Protein AF-A0A3M0XW88-F1 (afdb_monomer)

Foldseek 3Di:
DDWDDDQQDIFAFDDDDDDDPCVVCPQAPDPDPWGQDPRPRDIDDNVNQLVCLLVVNDDDDDHWDWDDDDPDIDIGTDDPVNVVVQQPQAAPDFQPAFQDPFPQFEACVSRNQGGLRSQARSVLNNVLLVLLVVLVVQLVVQLVVQVVVVWDDPPDDCLNVDDTSRPVSLVSSLLSLQLSLQLLQQGTQQWAQDPVVRAIDGCPPDLHRHDDDDHDGDDLCRCGRSHSVVSSVVSVVVVVVDDDPDDDDDDDDQLLDDLPLAQHDDDDDDDDAANHQCQSSCLSSLQSCLSRNCVRCVPCNVDSGGDRPSDLYQGCVVQVHSVRSNCSNVVSVVSSVVSNQVRYNPVDDD

Radius of gyration: 24.31 Å; Cα contacts (8 Å, |Δi|>4): 500; chains: 1; bounding box: 65×38×71 Å

Sequence (350 aa):
VEPVIEGDSYRFEVRVGKPPAEVKNGTKLGRGANFRCLLSGSPIEPKYIKAEGKAGRMGVRLMAIVAEGNRGRVYLPPTEEHETIASQANPVWKPETPIAPDPRALWTPPYGLETYGDLFTPRQLVALTTFSDLVQETREKVIEDARKAGWDDNGQGLDAGGTGATAYGDAVAVYLAFATDKLSDYNSTLVVWSSTRDQLKTTFSRQALPMVWDFAETNPFAMAAGDLNVSISGITKSLLNTPSNLVGYAQQANAQDQDISFSKVISTDPPYYDNIGYADLSDFFYVWLRRSLKPIYPGLFATLAVPKAEELVATPYRHGSKEKAERFFLEGMKKALHNLAEQAHPAFPV

Mean predicted aligned error: 4.97 Å

Secondary structure (DSSP, 8-state):
-EEEEETTEEEEE---SPPPGGGGGTTB-SSSS-EE-TTT--EE-HHHHHHHHHTT--------EEEEETTEEEEE---HHHHHHHHT---S----PBPP--TTTB-SGGGT--BGGGGS-HHHHHHHHHHHHHHHHHHHHHHHHHHHTT----S--GGGT--SHHHHHHHHHHHHHHHHHHHHHHSSTT--EETTTTEE--TTSSSSB---SS--PPPTTSSSTT-HHHHHHHHHHHHHTS--SS--------TTT--TTTTB--------TTS--HHHHHHHHHHHHHHHHTTT-TTTTSSSS---SSS----HHHHSSHHHHHHHHHHHHHHHHHHHHHHB-TTS--

pLDDT: mean 93.26, std 4.31, range [73.19, 98.75]

Structure (mmCIF, N/CA/C/O backbone):
data_AF-A0A3M0XW88-F1
#
_entry.id   AF-A0A3M0XW88-F1
#
loop_
_atom_site.group_PDB
_atom_site.id
_atom_site.type_symbol
_atom_site.label_atom_id
_atom_site.label_alt_id
_atom_site.label_comp_id
_atom_site.label_asym_id
_atom_site.label_entity_id
_atom_site.label_seq_id
_atom_site.pdbx_PDB_ins_code
_atom_site.Cartn_x
_atom_site.Cartn_y
_atom_site.Cartn_z
_atom_site.occupancy
_atom_site.B_iso_or_equiv
_atom_site.auth_seq_id
_atom_site.auth_comp_id
_atom_site.auth_asym_id
_atom_site.auth_atom_id
_atom_site.pdbx_PDB_model_num
ATOM 1 N N . VAL A 1 1 ? -21.739 11.486 15.253 1.00 88.94 1 VAL A N 1
ATOM 2 C CA . VAL A 1 1 ? -22.019 10.077 15.592 1.00 88.94 1 VAL A CA 1
ATOM 3 C C . VAL A 1 1 ? -21.904 9.943 17.094 1.00 88.94 1 VAL A C 1
ATOM 5 O O . VAL A 1 1 ? -20.917 10.425 17.640 1.00 88.94 1 VAL A O 1
ATOM 8 N N . GLU A 1 2 ? -22.917 9.390 17.745 1.00 90.12 2 GLU A N 1
ATOM 9 C CA . GLU A 1 2 ? -23.002 9.241 19.201 1.00 90.12 2 GLU A CA 1
ATOM 10 C C . GLU A 1 2 ? -23.365 7.787 19.539 1.00 90.12 2 GLU A C 1
ATOM 12 O O . GLU A 1 2 ? -24.279 7.249 18.913 1.00 90.12 2 GLU A O 1
ATOM 17 N N . PRO A 1 3 ? -22.660 7.128 20.475 1.00 91.62 3 PRO A N 1
ATOM 18 C CA . PRO A 1 3 ? -23.078 5.829 20.983 1.00 91.62 3 PRO A CA 1
ATOM 19 C C . PRO A 1 3 ? -24.274 5.984 21.933 1.00 91.62 3 PRO A C 1
ATOM 21 O O . PRO A 1 3 ? -24.222 6.769 22.877 1.00 91.62 3 PRO A O 1
ATOM 24 N N . VAL A 1 4 ? -25.320 5.194 21.717 1.00 91.94 4 VAL A N 1
ATOM 25 C CA . VAL A 1 4 ? -26.477 5.050 22.606 1.00 91.94 4 VAL A CA 1
ATOM 26 C C . VAL A 1 4 ? -26.391 3.682 23.272 1.00 91.94 4 VAL A C 1
ATOM 28 O O . VAL A 1 4 ? -26.329 2.664 22.584 1.00 91.94 4 VAL A O 1
ATOM 31 N N . ILE A 1 5 ? -26.335 3.674 24.604 1.00 93.50 5 ILE A N 1
ATOM 32 C CA . ILE A 1 5 ? -26.199 2.463 25.422 1.00 93.50 5 ILE A CA 1
ATOM 33 C C . ILE A 1 5 ? -27.594 1.944 25.774 1.00 93.50 5 ILE A C 1
ATOM 35 O O . ILE A 1 5 ? -28.423 2.693 26.292 1.00 93.50 5 ILE A O 1
ATOM 39 N N . GLU A 1 6 ? -27.828 0.659 25.534 1.00 91.44 6 GLU A N 1
ATOM 40 C CA . GLU A 1 6 ? -29.079 -0.041 25.824 1.00 91.44 6 GLU A CA 1
ATOM 41 C C . GLU A 1 6 ? -28.750 -1.333 26.586 1.00 91.44 6 GLU A C 1
ATOM 43 O O . GLU A 1 6 ? -28.426 -2.364 25.996 1.00 91.44 6 GLU A O 1
ATOM 48 N N . GLY A 1 7 ? -28.786 -1.258 27.922 1.00 90.69 7 GLY A N 1
ATOM 49 C CA . GLY A 1 7 ? -28.432 -2.380 28.794 1.00 90.69 7 GLY A CA 1
ATOM 50 C C . GLY A 1 7 ? -26.953 -2.758 28.682 1.00 90.69 7 GLY A C 1
ATOM 51 O O . GLY A 1 7 ? -26.077 -1.964 29.020 1.00 90.69 7 GLY A O 1
ATOM 52 N N . ASP A 1 8 ? -26.687 -3.976 28.219 1.00 91.44 8 ASP A N 1
ATOM 53 C CA . ASP A 1 8 ? -25.354 -4.530 27.951 1.00 91.44 8 ASP A CA 1
ATOM 54 C C . ASP A 1 8 ? -24.925 -4.390 26.478 1.00 91.44 8 ASP A C 1
ATOM 56 O O . ASP A 1 8 ? -23.900 -4.932 26.065 1.00 91.44 8 ASP A O 1
ATOM 60 N N . SER A 1 9 ? -25.682 -3.627 25.687 1.00 91.38 9 SER A N 1
ATOM 61 C CA . SER A 1 9 ? -25.438 -3.391 24.266 1.00 91.38 9 SER A CA 1
ATOM 62 C C . SER A 1 9 ? -25.341 -1.897 23.941 1.00 91.38 9 SER A C 1
ATOM 64 O O . SER A 1 9 ? -25.633 -1.028 24.767 1.00 91.38 9 SER A O 1
ATOM 66 N N . TYR A 1 10 ? -24.889 -1.573 22.729 1.00 92.44 10 TYR A N 1
ATOM 67 C CA . TYR A 1 10 ? -24.875 -0.199 22.235 1.00 92.44 10 TYR A CA 1
ATOM 68 C C . TYR A 1 10 ? -25.094 -0.140 20.722 1.00 92.44 10 TYR A C 1
ATOM 70 O O . TYR A 1 10 ? -24.686 -1.034 19.969 1.00 92.44 10 TYR A O 1
ATOM 78 N N . ARG A 1 11 ? -25.687 0.961 20.261 1.00 92.06 11 ARG A N 1
ATOM 79 C CA . ARG A 1 11 ? -25.786 1.322 18.840 1.00 92.06 11 ARG A CA 1
ATOM 80 C C . ARG A 1 11 ? -25.231 2.716 18.601 1.00 92.06 11 ARG A C 1
ATOM 82 O O . ARG A 1 11 ? -25.067 3.487 19.541 1.00 92.06 11 ARG A O 1
ATOM 89 N N . PHE A 1 12 ? -24.953 3.052 17.349 1.00 93.19 12 PHE A N 1
ATOM 90 C CA . PHE A 1 12 ? -24.567 4.408 16.980 1.00 93.19 12 PHE A CA 1
ATOM 91 C C . PHE A 1 12 ? -25.736 5.148 16.340 1.00 93.19 12 PHE A C 1
ATOM 93 O O . PHE A 1 12 ? -26.417 4.619 15.467 1.00 93.19 12 PHE A O 1
ATOM 100 N N . GLU A 1 13 ? -25.940 6.394 16.751 1.00 93.06 13 GLU A N 1
ATOM 101 C CA . GLU A 1 13 ? -26.884 7.313 16.127 1.00 93.06 13 GLU A CA 1
ATOM 102 C C . GLU A 1 13 ? -26.143 8.479 15.464 1.00 93.06 13 GLU A C 1
ATOM 104 O O . GLU A 1 13 ? -25.064 8.919 15.889 1.00 93.06 13 GLU A O 1
ATOM 109 N N . VAL A 1 14 ? -26.743 9.016 14.404 1.00 93.06 14 VAL A N 1
ATOM 110 C CA . VAL A 1 14 ? -26.271 10.239 13.756 1.00 93.06 14 VAL A CA 1
ATOM 111 C C . VAL A 1 14 ? -27.176 11.389 14.164 1.00 93.06 14 VAL A C 1
ATOM 113 O O . VAL A 1 14 ? -28.370 11.386 13.887 1.00 93.06 14 VAL A O 1
ATOM 116 N N . ARG A 1 15 ? -26.582 12.400 14.801 1.00 90.25 15 ARG A N 1
ATOM 117 C CA . ARG A 1 15 ? -27.260 13.641 15.179 1.00 90.25 15 ARG A CA 1
ATOM 118 C C . ARG A 1 15 ? -26.734 14.803 14.353 1.00 90.25 15 ARG A C 1
ATOM 120 O O . ARG A 1 15 ? -25.523 14.930 14.164 1.00 90.25 15 ARG A O 1
ATOM 127 N N . VAL A 1 16 ? -27.649 15.646 13.882 1.00 86.69 16 VAL A N 1
ATOM 128 C CA . VAL A 1 16 ? -27.346 16.853 13.104 1.00 86.69 16 VAL A CA 1
ATOM 129 C C . VAL A 1 16 ? -27.348 18.063 14.033 1.00 86.69 16 VAL A C 1
ATOM 131 O O . VAL A 1 16 ? -28.275 18.246 14.817 1.00 86.69 16 VAL A O 1
ATOM 134 N N . GLY A 1 17 ? -26.316 18.900 13.936 1.00 86.25 17 GLY A N 1
ATOM 135 C CA . GLY A 1 17 ? -26.186 20.126 14.722 1.00 86.25 17 GLY A CA 1
ATOM 136 C C . GLY A 1 17 ? -24.824 20.261 15.394 1.00 86.25 17 GLY A C 1
ATOM 137 O O . GLY A 1 17 ? -23.878 19.533 15.090 1.00 86.25 17 GLY A O 1
ATOM 138 N N . LYS A 1 18 ? -24.712 21.230 16.307 1.00 86.62 18 LYS A N 1
ATOM 139 C CA . LYS A 1 18 ? -23.483 21.465 17.069 1.00 86.62 18 LYS A CA 1
ATOM 140 C C . LYS A 1 18 ? -23.309 20.344 18.106 1.00 86.62 18 LYS A C 1
ATOM 142 O O . LYS A 1 18 ? -24.159 20.235 18.989 1.00 86.62 18 LYS A O 1
ATOM 147 N N . PRO A 1 19 ? -22.233 19.538 18.043 1.00 85.94 19 PRO A N 1
ATOM 148 C CA . PRO A 1 19 ? -22.025 18.481 19.021 1.00 85.94 19 PRO A CA 1
ATOM 149 C C . PRO A 1 19 ? -21.701 19.077 20.402 1.00 85.94 19 PRO A C 1
ATOM 151 O O . PRO A 1 19 ? -21.024 20.114 20.475 1.00 85.94 19 PRO A O 1
ATOM 154 N N . PRO A 1 20 ? -22.129 18.423 21.497 1.00 85.06 20 PRO A N 1
ATOM 155 C CA . PRO A 1 20 ? -21.653 18.728 22.841 1.00 85.06 20 PRO A CA 1
ATOM 156 C C . PRO A 1 20 ? -20.120 18.708 22.915 1.00 85.06 20 PRO A C 1
ATOM 158 O O . PRO A 1 20 ? -19.456 17.958 22.194 1.00 85.06 20 PRO A O 1
ATOM 161 N N . ALA A 1 21 ? -19.537 19.530 23.791 1.00 85.38 21 ALA A N 1
ATOM 162 C CA . ALA A 1 21 ? -18.081 19.678 23.880 1.00 85.38 21 ALA A CA 1
ATOM 163 C C . ALA A 1 21 ? -17.363 18.353 24.206 1.00 85.38 21 ALA A C 1
ATOM 165 O O . ALA A 1 21 ? -16.270 18.103 23.701 1.00 85.38 21 ALA A O 1
ATOM 166 N N . GLU A 1 22 ? -18.004 17.492 24.994 1.00 81.25 22 GLU A N 1
ATOM 167 C CA . GLU A 1 22 ? -17.513 16.175 25.416 1.00 81.25 22 GLU A CA 1
ATOM 168 C C . GLU A 1 22 ? -17.326 15.170 24.270 1.00 81.25 22 GLU A C 1
ATOM 170 O O . GLU A 1 22 ? -16.444 14.314 24.358 1.00 81.25 22 GLU A O 1
ATOM 175 N N . VAL A 1 23 ? -18.057 15.319 23.157 1.00 81.88 23 VAL A N 1
ATOM 176 C CA . VAL A 1 23 ? -17.921 14.450 21.972 1.00 81.88 23 VAL A CA 1
ATOM 177 C C . VAL A 1 23 ? -16.507 14.523 21.391 1.00 81.88 23 VAL A C 1
ATOM 179 O O . VAL A 1 23 ? -16.009 13.534 20.856 1.00 81.88 23 VAL A O 1
ATOM 182 N N . LYS A 1 24 ? -15.811 15.660 21.548 1.00 80.06 24 LYS A N 1
ATOM 183 C CA . LYS A 1 24 ? -14.427 15.825 21.070 1.00 80.06 24 LYS A CA 1
ATOM 184 C C . LYS A 1 24 ? -13.433 14.869 21.731 1.00 80.06 24 LYS A C 1
ATOM 186 O O . LYS A 1 24 ? -12.397 14.593 21.135 1.00 80.06 24 LYS A O 1
ATOM 191 N N . ASN A 1 25 ? -13.730 14.383 22.935 1.00 81.50 25 ASN A N 1
ATOM 192 C CA . ASN A 1 25 ? -12.836 13.485 23.663 1.00 81.50 25 ASN A CA 1
ATOM 193 C C . ASN A 1 25 ? -12.945 12.034 23.163 1.00 81.50 25 ASN A C 1
ATOM 195 O O . ASN A 1 25 ? -12.001 11.258 23.308 1.00 81.50 25 ASN A O 1
ATOM 199 N N . GLY A 1 26 ? -14.082 11.665 22.558 1.00 88.88 26 GLY A N 1
ATOM 200 C CA . GLY A 1 26 ? -14.362 10.293 22.141 1.00 88.88 26 GLY A CA 1
ATOM 201 C C . GLY A 1 26 ? -14.215 9.291 23.293 1.00 88.88 26 GLY A C 1
ATOM 202 O O . GLY A 1 26 ? -14.539 9.578 24.449 1.00 88.88 26 GLY A O 1
ATOM 203 N N . THR A 1 27 ? -13.707 8.099 22.978 1.00 92.25 27 THR A N 1
ATOM 204 C CA . THR A 1 27 ? -13.391 7.047 23.961 1.00 92.25 27 THR A CA 1
ATOM 205 C C . THR A 1 27 ? -11.929 7.050 24.393 1.00 92.25 27 THR A C 1
ATOM 207 O O . THR A 1 27 ? -11.550 6.268 25.260 1.00 92.25 27 THR A O 1
ATOM 210 N N . LYS A 1 28 ? -11.081 7.899 23.806 1.00 92.81 28 LYS A N 1
ATOM 211 C CA . LYS A 1 28 ? -9.634 7.858 24.014 1.00 92.81 28 LYS A CA 1
ATOM 212 C C . LYS A 1 28 ? -9.240 8.602 25.288 1.00 92.81 28 LYS A C 1
ATOM 214 O O . LYS A 1 28 ? -9.533 9.782 25.439 1.00 92.81 28 LYS A O 1
ATOM 219 N N . LEU A 1 29 ? -8.533 7.918 26.184 1.00 92.50 29 LEU A N 1
ATOM 220 C CA . LEU A 1 29 ? -8.113 8.466 27.480 1.00 92.50 29 LEU A CA 1
ATOM 221 C C . LEU A 1 29 ? -6.707 9.083 27.457 1.00 92.50 29 LEU A C 1
ATOM 223 O O . LEU A 1 29 ? -6.359 9.858 28.341 1.00 92.50 29 LEU A O 1
ATOM 227 N N . GLY A 1 30 ? -5.883 8.758 26.458 1.00 91.00 30 GLY A N 1
ATOM 228 C CA . GLY A 1 30 ? -4.516 9.269 26.369 1.00 91.00 30 GLY A CA 1
ATOM 229 C C . GLY A 1 30 ? -3.759 8.801 25.128 1.00 91.00 30 GLY A C 1
ATOM 230 O O . GLY A 1 30 ? -4.340 8.308 24.158 1.00 91.00 30 GLY A O 1
ATOM 231 N N . ARG A 1 31 ? -2.428 8.959 25.141 1.00 87.88 31 ARG A N 1
ATOM 232 C CA . ARG A 1 31 ? -1.552 8.502 24.047 1.00 87.88 31 ARG A CA 1
ATOM 233 C C . ARG A 1 31 ? -1.590 6.973 23.930 1.00 87.88 31 ARG A C 1
ATOM 235 O O . ARG A 1 31 ? -1.629 6.272 24.931 1.00 87.88 31 ARG A O 1
ATOM 242 N N . GLY A 1 32 ? -1.508 6.453 22.705 1.00 88.19 32 GLY A N 1
ATOM 243 C CA . GLY A 1 32 ? -1.506 5.008 22.450 1.00 88.19 32 GLY A CA 1
ATOM 244 C C . GLY A 1 32 ? -2.900 4.378 22.533 1.00 88.19 32 GLY A C 1
ATOM 245 O O . GLY A 1 32 ? -3.895 5.051 22.264 1.00 88.19 32 GLY A O 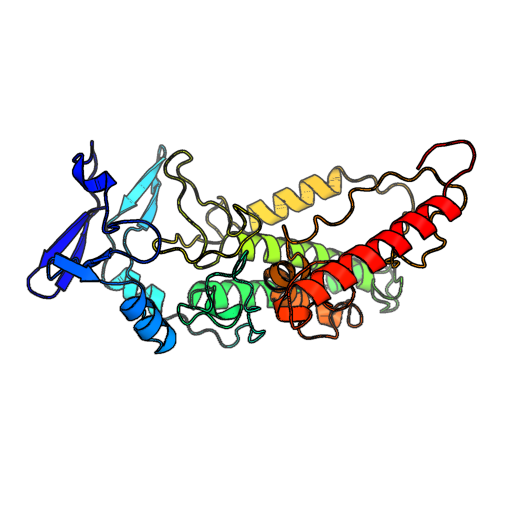1
ATOM 246 N N . ALA A 1 33 ? -2.944 3.086 22.861 1.00 91.38 33 ALA A N 1
ATOM 247 C CA . ALA A 1 33 ? -4.164 2.288 22.967 1.00 91.38 33 ALA A CA 1
ATOM 248 C C . ALA A 1 33 ? -4.754 2.366 24.387 1.00 91.38 33 ALA A C 1
ATOM 250 O O . ALA A 1 33 ? -4.733 1.391 25.125 1.00 91.38 33 ALA A O 1
ATOM 251 N N . ASN A 1 34 ? -5.192 3.556 24.798 1.00 95.12 34 ASN A N 1
ATOM 252 C CA . ASN A 1 34 ? -5.810 3.797 26.103 1.00 95.12 34 ASN A CA 1
ATOM 253 C C . ASN A 1 34 ? -7.239 4.287 25.883 1.00 95.12 34 ASN A C 1
ATOM 255 O O . ASN A 1 34 ? -7.422 5.397 25.370 1.00 95.12 34 ASN A O 1
ATOM 259 N N . PHE A 1 35 ? -8.233 3.488 26.269 1.00 96.00 35 PHE A N 1
ATOM 260 C CA . PHE A 1 35 ? -9.639 3.790 25.993 1.00 96.00 35 PHE A CA 1
ATOM 261 C C . PHE A 1 35 ? -10.530 3.596 27.208 1.00 96.00 35 PHE A C 1
ATOM 263 O O . PHE A 1 35 ? -10.191 2.877 28.137 1.00 96.00 35 PHE A O 1
ATOM 270 N N . ARG A 1 36 ? -11.691 4.237 27.187 1.00 95.31 36 ARG A N 1
ATOM 271 C CA . ARG A 1 36 ? -12.792 3.996 28.111 1.00 95.31 36 ARG A CA 1
ATOM 272 C C . ARG A 1 36 ? -13.784 3.047 27.451 1.00 95.31 36 ARG A C 1
ATOM 274 O O . ARG A 1 36 ? -14.234 3.324 26.339 1.00 95.31 36 ARG A O 1
ATOM 281 N N . CYS A 1 37 ? -14.142 1.966 28.138 1.00 94.25 37 CYS A N 1
ATOM 282 C CA . CYS A 1 37 ? -15.211 1.071 27.710 1.00 94.25 37 CYS A CA 1
ATOM 283 C C . CYS A 1 37 ? -16.532 1.843 27.611 1.00 94.25 37 CYS A C 1
ATOM 285 O O . CYS A 1 37 ? -16.906 2.536 28.557 1.00 94.25 37 CYS A O 1
ATOM 287 N N . LEU A 1 38 ? -17.237 1.715 26.483 1.00 92.12 38 LEU A N 1
ATOM 288 C CA . LEU A 1 38 ? -18.531 2.375 26.283 1.00 92.12 38 LEU A CA 1
ATOM 289 C C . LEU A 1 38 ? -19.600 1.864 27.255 1.00 92.12 38 LEU A C 1
ATOM 291 O O . LEU A 1 38 ? -20.398 2.661 27.722 1.00 92.12 38 LEU A O 1
ATOM 295 N N . LEU A 1 39 ? -19.588 0.569 27.584 1.00 93.38 39 LEU A N 1
ATOM 296 C CA . LEU A 1 39 ? -20.619 -0.061 28.413 1.00 93.38 39 LEU A CA 1
ATOM 297 C C . LEU A 1 39 ? -20.357 0.112 29.912 1.00 93.38 39 LEU A C 1
ATOM 299 O O . LEU A 1 39 ? -21.219 0.572 30.650 1.00 93.38 39 LEU A O 1
ATOM 303 N N . SER A 1 40 ? -19.154 -0.243 30.374 1.00 93.31 40 SER A N 1
ATOM 304 C CA . SER A 1 40 ? -18.838 -0.254 31.810 1.00 93.31 40 SER A CA 1
ATOM 305 C C . SER A 1 40 ? -18.215 1.046 32.321 1.00 93.31 40 SER A C 1
ATOM 307 O O . SER A 1 40 ? -18.043 1.213 33.526 1.00 93.31 40 SER A O 1
ATOM 309 N N . GLY A 1 41 ? -17.773 1.935 31.425 1.00 92.50 41 GLY A N 1
ATOM 310 C CA . GLY A 1 41 ? -16.977 3.112 31.782 1.00 92.50 41 GLY A CA 1
ATOM 311 C C . GLY A 1 41 ? -15.563 2.795 32.289 1.00 92.50 41 GLY A C 1
ATOM 312 O O . GLY A 1 41 ? -14.796 3.717 32.567 1.00 92.50 41 GLY A O 1
ATOM 313 N N . SER A 1 42 ? -15.187 1.517 32.396 1.00 95.75 42 SER A N 1
ATOM 314 C CA . SER A 1 42 ? -13.875 1.099 32.894 1.00 95.75 42 SER A CA 1
ATOM 315 C C . SER A 1 42 ? -12.760 1.456 31.902 1.00 95.75 42 SER A C 1
ATOM 317 O O . SER A 1 42 ? -12.979 1.401 30.686 1.00 95.75 42 SER A O 1
ATOM 319 N N . PRO A 1 43 ? -11.553 1.795 32.384 1.00 96.56 43 PRO A N 1
ATOM 320 C CA . PRO A 1 43 ? -10.398 1.955 31.513 1.00 96.56 43 PRO A CA 1
ATOM 321 C C . PRO A 1 43 ? -9.998 0.606 30.898 1.00 96.56 43 PRO A C 1
ATOM 323 O O . PRO A 1 43 ? -9.955 -0.418 31.575 1.00 96.56 43 PRO A O 1
ATOM 326 N N . ILE A 1 44 ? -9.688 0.624 29.606 1.00 96.69 44 ILE A N 1
ATOM 327 C CA . ILE A 1 44 ? -9.148 -0.489 28.834 1.00 96.69 44 ILE A CA 1
ATOM 328 C C . ILE A 1 44 ? -7.692 -0.154 28.509 1.00 96.69 44 ILE A C 1
ATOM 330 O O . ILE A 1 44 ? -7.398 0.786 27.761 1.00 96.69 44 ILE A O 1
ATOM 334 N N . GLU A 1 45 ? -6.781 -0.916 29.107 1.00 96.25 45 GLU A N 1
ATOM 335 C CA . GLU A 1 45 ? -5.346 -0.657 29.037 1.00 96.25 45 GLU A CA 1
ATOM 336 C C . GLU A 1 45 ? -4.693 -1.207 27.753 1.00 96.25 45 GLU A C 1
ATOM 338 O O . GLU A 1 45 ? -5.125 -2.236 27.220 1.00 96.25 45 GLU A O 1
ATOM 343 N N . PRO A 1 46 ? -3.561 -0.627 27.300 1.00 96.38 46 PRO A N 1
ATOM 344 C CA . PRO A 1 46 ? -2.879 -1.048 26.079 1.00 96.38 46 PRO A CA 1
ATOM 345 C C . PRO A 1 46 ? -2.457 -2.516 26.089 1.00 96.38 46 PRO A C 1
ATOM 347 O O . PRO A 1 46 ? -2.433 -3.156 25.040 1.00 96.38 46 PRO A O 1
ATOM 350 N N . LYS A 1 47 ? -2.092 -3.051 27.262 1.00 96.94 47 LYS A N 1
ATOM 351 C CA . LYS A 1 47 ? -1.679 -4.451 27.412 1.00 96.94 47 LYS A CA 1
ATOM 352 C C . LYS A 1 47 ? -2.838 -5.400 27.115 1.00 96.94 47 LYS A C 1
ATOM 354 O O . LYS A 1 47 ? -2.633 -6.375 26.400 1.00 96.94 47 LYS A O 1
ATOM 359 N N . TYR A 1 48 ? -4.028 -5.089 27.626 1.00 96.75 48 TYR A N 1
ATOM 360 C CA . TYR A 1 48 ? -5.232 -5.868 27.360 1.00 96.75 48 TYR A CA 1
ATOM 361 C C . TYR A 1 48 ? -5.586 -5.816 25.872 1.00 96.75 48 TYR A C 1
ATOM 363 O O . TYR A 1 48 ? -5.688 -6.857 25.242 1.00 96.75 48 TYR A O 1
ATOM 371 N N . ILE A 1 49 ? -5.632 -4.624 25.270 1.00 96.44 49 ILE A N 1
ATOM 372 C CA . ILE A 1 49 ? -5.988 -4.463 23.847 1.00 96.44 49 ILE A CA 1
ATOM 373 C C . ILE A 1 49 ? -5.037 -5.231 22.930 1.00 96.44 49 ILE A C 1
ATOM 375 O O . ILE A 1 49 ? -5.479 -5.910 22.009 1.00 96.44 49 ILE A O 1
ATOM 379 N N . LYS A 1 50 ? -3.727 -5.161 23.188 1.00 96.50 50 LYS A N 1
ATOM 380 C CA . LYS A 1 50 ? -2.741 -5.934 22.422 1.00 96.50 50 LYS A CA 1
ATOM 381 C C . LYS A 1 50 ? -2.921 -7.440 22.613 1.00 96.50 50 LYS A C 1
ATOM 383 O O . LYS A 1 50 ? -2.781 -8.179 21.647 1.00 96.50 50 LYS A O 1
ATOM 388 N N . ALA A 1 51 ? -3.237 -7.898 23.827 1.00 97.88 51 ALA A N 1
ATOM 389 C CA . ALA A 1 51 ? -3.497 -9.311 24.096 1.00 97.88 51 ALA A CA 1
ATOM 390 C C . ALA A 1 51 ? -4.760 -9.812 23.374 1.00 97.88 51 ALA A C 1
ATOM 392 O O . ALA A 1 51 ? -4.715 -10.868 22.749 1.00 97.88 51 ALA A O 1
ATOM 393 N N . GLU A 1 52 ? -5.850 -9.042 23.399 1.00 97.69 52 GLU A N 1
ATOM 394 C CA . GLU A 1 52 ? -7.086 -9.356 22.670 1.00 97.69 52 GLU A CA 1
ATOM 395 C C . GLU A 1 52 ? -6.869 -9.352 21.152 1.00 97.69 52 GLU A C 1
ATOM 397 O O . GLU A 1 52 ? -7.308 -10.274 20.466 1.00 97.69 52 GLU A O 1
ATOM 402 N N . GLY A 1 53 ? -6.137 -8.359 20.633 1.00 96.12 53 GLY A N 1
ATOM 403 C CA . GLY A 1 53 ? -5.768 -8.279 19.220 1.00 96.12 53 GLY A CA 1
ATOM 404 C C . GLY A 1 53 ? -4.924 -9.471 18.776 1.00 96.12 53 GLY A C 1
ATOM 405 O O . GLY A 1 53 ? -5.284 -10.163 17.830 1.00 96.12 53 GLY A O 1
ATOM 406 N N . LYS A 1 54 ? -3.856 -9.798 19.517 1.00 97.00 54 LYS A N 1
ATOM 407 C CA . LYS A 1 54 ? -3.030 -10.995 19.268 1.00 97.00 54 LYS A CA 1
ATOM 408 C C . LYS A 1 54 ? -3.806 -12.306 19.365 1.00 97.00 54 LYS A C 1
ATOM 410 O O . LYS A 1 54 ? -3.418 -13.280 18.733 1.00 97.00 54 LYS A O 1
ATOM 415 N N . ALA A 1 55 ? -4.885 -12.336 20.138 1.00 97.62 55 ALA A N 1
ATOM 416 C CA . ALA A 1 55 ? -5.764 -13.491 20.230 1.00 97.62 55 ALA A CA 1
ATOM 417 C C . ALA A 1 55 ? -6.896 -13.498 19.183 1.00 97.62 55 ALA A C 1
ATOM 419 O O . ALA A 1 55 ? -7.771 -14.357 19.259 1.00 97.62 55 ALA A O 1
ATOM 420 N N . GLY A 1 56 ? -6.911 -12.547 18.240 1.00 95.69 56 GLY A N 1
ATOM 421 C CA . GLY A 1 56 ? 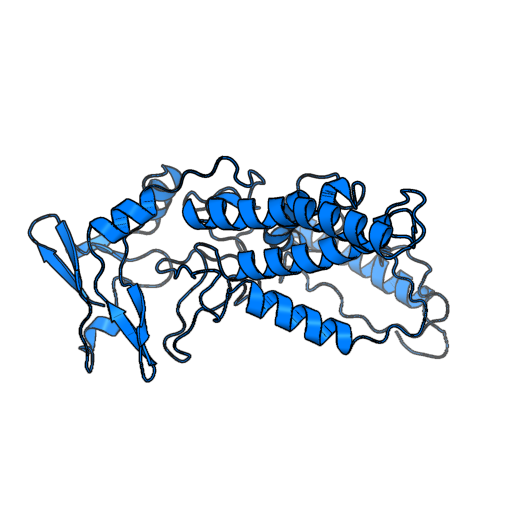-7.908 -12.467 17.168 1.00 95.69 56 GLY A CA 1
ATOM 422 C C . GLY A 1 56 ? -9.311 -12.067 17.632 1.00 95.69 56 GLY A C 1
ATOM 423 O O . GLY A 1 56 ? -10.280 -12.335 16.932 1.00 95.69 56 GLY A O 1
ATOM 424 N N . ARG A 1 57 ? -9.447 -11.451 18.816 1.00 96.25 57 ARG A N 1
ATOM 425 C CA . ARG A 1 57 ? -10.749 -11.094 19.416 1.00 96.25 57 ARG A CA 1
ATOM 426 C C . ARG A 1 57 ? -11.181 -9.648 19.169 1.00 96.25 57 ARG A C 1
ATOM 428 O O . ARG A 1 57 ? -12.215 -9.216 19.670 1.00 96.25 57 ARG A O 1
ATOM 435 N N . MET A 1 58 ? -10.405 -8.888 18.400 1.00 93.62 58 MET A N 1
ATOM 436 C CA . MET A 1 58 ? -10.816 -7.560 17.952 1.00 93.62 58 MET A CA 1
ATOM 437 C C . MET A 1 58 ? -11.839 -7.665 16.816 1.00 93.62 58 MET A C 1
ATOM 439 O O . MET A 1 58 ? -11.599 -8.345 15.823 1.00 93.62 58 MET A O 1
ATOM 443 N N . GLY A 1 59 ? -12.957 -6.955 16.962 1.00 92.19 59 GLY A N 1
ATOM 444 C CA . GLY A 1 59 ? -13.994 -6.828 15.939 1.00 92.19 59 GLY A CA 1
ATOM 445 C C . GLY A 1 59 ? -14.120 -5.404 15.400 1.00 92.19 59 GLY A C 1
ATOM 446 O O . GLY A 1 59 ? -13.474 -4.474 15.886 1.00 92.19 59 GLY A O 1
ATOM 447 N N . VAL A 1 60 ? -14.994 -5.239 14.410 1.00 92.50 60 VAL A N 1
ATOM 448 C CA . VAL A 1 60 ? -15.371 -3.945 13.826 1.00 92.50 60 VAL A CA 1
ATOM 449 C C . VAL A 1 60 ? -16.852 -3.673 14.089 1.00 92.50 60 VAL A C 1
ATOM 451 O O . VAL A 1 60 ? -17.653 -4.603 14.136 1.00 92.50 60 VAL A O 1
ATOM 454 N N . ARG A 1 61 ? -17.224 -2.402 14.262 1.00 92.56 61 ARG A N 1
ATOM 455 C CA . ARG A 1 61 ? -18.615 -1.966 14.457 1.00 92.56 61 ARG A CA 1
ATOM 456 C C . ARG A 1 61 ? -18.909 -0.816 13.503 1.00 92.56 61 ARG A C 1
ATOM 458 O O . ARG A 1 61 ? -18.130 0.137 13.453 1.00 92.56 61 ARG A O 1
ATOM 465 N N . LEU A 1 62 ? -20.005 -0.891 12.747 1.00 94.88 62 LEU A N 1
ATOM 466 C CA . LEU A 1 62 ? -20.357 0.174 11.812 1.00 94.88 62 LEU A CA 1
ATOM 467 C C . LEU A 1 62 ? -20.869 1.378 12.605 1.00 94.88 62 LEU A C 1
ATOM 469 O O . LEU A 1 62 ? -21.764 1.260 13.434 1.00 94.88 62 LEU A O 1
ATOM 473 N N . MET A 1 63 ? -20.275 2.547 12.373 1.00 94.12 63 MET A N 1
ATOM 474 C CA . MET A 1 63 ? -20.582 3.754 13.149 1.00 94.12 63 MET A CA 1
ATOM 475 C C . MET A 1 63 ? -21.569 4.683 12.446 1.00 94.12 63 MET A C 1
ATOM 477 O O . MET A 1 63 ? -22.421 5.296 13.084 1.00 94.12 63 MET A O 1
ATOM 481 N N . ALA A 1 64 ? -21.420 4.831 11.135 1.00 95.00 64 ALA A N 1
ATOM 482 C CA . ALA A 1 64 ? -22.258 5.675 10.300 1.00 95.00 64 ALA A CA 1
ATOM 483 C C . ALA A 1 64 ? -22.079 5.283 8.837 1.00 95.00 64 ALA A C 1
ATOM 485 O O . ALA A 1 64 ? -21.051 4.723 8.454 1.00 95.00 64 ALA A O 1
ATOM 486 N N . ILE A 1 65 ? -23.062 5.646 8.024 1.00 94.31 65 ILE A N 1
ATOM 487 C CA . ILE A 1 65 ? -22.992 5.568 6.568 1.00 94.31 65 ILE A CA 1
ATOM 488 C C . ILE A 1 65 ? -22.976 6.986 6.028 1.00 94.31 65 ILE A C 1
ATOM 490 O O . ILE A 1 65 ? -23.750 7.837 6.465 1.00 94.31 65 ILE A O 1
ATOM 494 N N . VAL A 1 66 ? -22.083 7.234 5.079 1.00 92.38 66 VAL A N 1
ATOM 495 C CA . VAL A 1 66 ? -22.005 8.506 4.371 1.00 92.38 66 VAL A CA 1
ATOM 496 C C . VAL A 1 66 ? -22.556 8.288 2.971 1.00 92.38 66 VAL A C 1
ATOM 498 O O . VAL A 1 66 ? -22.048 7.443 2.239 1.00 92.38 66 VAL A O 1
ATOM 501 N N . ALA A 1 67 ? -23.593 9.034 2.609 1.00 91.50 67 ALA A N 1
ATOM 502 C CA . ALA A 1 67 ? -24.231 8.962 1.300 1.00 91.50 67 ALA A CA 1
ATOM 503 C C . ALA A 1 67 ? -24.187 10.320 0.591 1.00 91.50 67 ALA A C 1
ATOM 505 O O . ALA A 1 67 ? -24.062 11.376 1.219 1.00 91.50 67 ALA A O 1
ATOM 506 N N . GLU A 1 68 ? -24.284 10.289 -0.734 1.00 89.69 68 GLU A N 1
ATOM 507 C CA . GLU A 1 68 ? -24.450 11.492 -1.542 1.00 89.69 68 GLU A CA 1
ATOM 508 C C . GLU A 1 68 ? -25.829 12.121 -1.289 1.00 89.69 68 GLU A C 1
ATOM 510 O O . GLU A 1 68 ? -26.838 11.429 -1.154 1.00 89.69 68 GLU A O 1
ATOM 515 N N . GLY A 1 69 ? -25.871 13.449 -1.214 1.00 89.81 69 GLY A N 1
ATOM 516 C CA . GLY A 1 69 ? -27.098 14.229 -1.102 1.00 89.81 69 GLY A CA 1
ATOM 517 C C . GLY A 1 69 ? -27.067 15.448 -2.025 1.00 89.81 69 GLY A C 1
ATOM 518 O O . GLY A 1 69 ? -26.027 15.830 -2.552 1.00 89.81 69 GLY A O 1
ATOM 519 N N . ASN A 1 70 ? -28.216 16.109 -2.184 1.00 87.19 70 ASN A N 1
ATOM 520 C CA . ASN A 1 70 ? -28.440 17.160 -3.192 1.00 87.19 70 ASN A CA 1
ATOM 521 C C . ASN A 1 70 ? -27.462 18.361 -3.129 1.00 87.19 70 ASN A C 1
ATOM 523 O O . ASN A 1 70 ? -27.269 19.063 -4.116 1.00 87.19 70 ASN A O 1
ATOM 527 N N . ARG A 1 71 ? -26.875 18.659 -1.960 1.00 85.44 71 ARG A N 1
ATOM 528 C CA . ARG A 1 71 ? -25.956 19.805 -1.758 1.00 85.44 71 ARG A CA 1
ATOM 529 C C . ARG A 1 71 ? -24.739 19.467 -0.894 1.00 85.44 71 ARG A C 1
ATOM 531 O O . ARG A 1 71 ? -24.110 20.361 -0.334 1.00 85.44 71 ARG A O 1
ATOM 538 N N . GLY A 1 72 ? -24.446 18.184 -0.736 1.00 86.12 72 GLY A N 1
ATOM 539 C CA . GLY A 1 72 ? -23.412 17.698 0.168 1.00 86.12 72 GLY A CA 1
ATOM 540 C C . GLY A 1 72 ? -23.733 16.306 0.680 1.00 86.12 72 GLY A C 1
ATOM 541 O O . GLY A 1 72 ? -24.774 15.734 0.358 1.00 86.12 72 GLY A O 1
ATOM 542 N N . ARG A 1 73 ? -22.829 15.763 1.487 1.00 89.94 73 ARG A N 1
ATOM 543 C CA . ARG A 1 73 ? -22.979 14.420 2.040 1.00 89.94 73 ARG A CA 1
ATOM 544 C C . ARG A 1 73 ? -24.027 14.398 3.146 1.00 89.94 73 ARG A C 1
ATOM 546 O O . ARG A 1 73 ? -24.122 15.330 3.947 1.00 89.94 73 ARG A O 1
ATOM 553 N N . VAL A 1 74 ? -24.789 13.314 3.204 1.00 92.69 74 VAL A N 1
ATOM 554 C CA . VAL A 1 74 ? -25.684 13.004 4.321 1.00 92.69 74 VAL A CA 1
ATOM 555 C C . VAL A 1 74 ? -25.098 11.857 5.128 1.00 92.69 74 VAL A C 1
ATOM 557 O O . VAL A 1 74 ? -24.481 10.942 4.587 1.00 92.69 74 VAL A O 1
ATOM 560 N N . TYR A 1 75 ? -25.279 11.927 6.441 1.00 93.31 75 TYR A N 1
ATOM 561 C CA . TYR A 1 75 ? -24.787 10.931 7.379 1.00 93.31 75 TYR A CA 1
ATOM 562 C C . TYR A 1 75 ? -25.989 10.191 7.955 1.00 93.31 75 TYR A C 1
ATOM 564 O O . TYR A 1 75 ? -26.917 10.822 8.464 1.00 93.31 75 TYR A O 1
ATOM 572 N N . LEU A 1 76 ? -25.974 8.868 7.864 1.00 94.50 76 LEU A N 1
ATOM 573 C CA . LEU A 1 76 ? -27.079 8.000 8.248 1.00 94.50 76 LEU A CA 1
ATOM 574 C C . LEU A 1 76 ? -26.635 7.049 9.367 1.00 94.50 76 LEU A C 1
ATOM 576 O O . LEU A 1 76 ? -25.482 6.596 9.357 1.00 94.50 76 LEU A O 1
ATOM 580 N N . PRO A 1 77 ? -27.511 6.753 10.343 1.00 94.44 77 PRO A N 1
ATOM 581 C CA . PRO A 1 77 ? -27.223 5.731 11.338 1.00 94.44 77 PRO A CA 1
ATOM 582 C C . PRO A 1 77 ? -27.106 4.350 10.669 1.00 94.44 77 PRO A C 1
ATOM 584 O O . PRO A 1 77 ? -27.808 4.079 9.689 1.00 94.44 77 PRO A O 1
ATOM 587 N N . PRO A 1 78 ? -26.226 3.471 11.175 1.00 94.19 78 PRO A N 1
ATOM 588 C CA . PRO A 1 78 ? -26.164 2.087 10.730 1.00 94.19 78 PRO A CA 1
ATOM 589 C C . PRO A 1 78 ? -27.462 1.348 11.079 1.00 94.19 78 PRO A C 1
ATOM 591 O O . PRO A 1 78 ? -28.136 1.667 12.058 1.00 94.19 78 PRO A O 1
ATOM 594 N N . THR A 1 79 ? -27.782 0.325 10.292 1.00 92.69 79 THR A N 1
ATOM 595 C CA . THR A 1 79 ? -28.843 -0.642 10.602 1.00 92.69 79 THR A CA 1
ATOM 596 C C . THR A 1 79 ? -28.210 -2.026 10.695 1.00 92.69 79 THR A C 1
ATOM 598 O O . THR A 1 79 ? -27.107 -2.242 10.187 1.00 92.69 79 THR A O 1
ATOM 601 N N . GLU A 1 80 ? -28.903 -2.972 11.325 1.00 91.88 80 GLU A N 1
ATOM 602 C CA . GLU A 1 80 ? -28.448 -4.365 11.399 1.00 91.88 80 GLU A CA 1
ATOM 603 C C . GLU A 1 80 ? -28.285 -4.994 10.006 1.00 91.88 80 GLU A C 1
ATOM 605 O O . GLU A 1 80 ? -27.336 -5.737 9.761 1.00 91.88 80 GLU A O 1
ATOM 610 N N . GLU A 1 81 ? -29.154 -4.627 9.061 1.00 94.62 81 GLU A N 1
ATOM 611 C CA . GLU A 1 81 ? -29.056 -5.042 7.661 1.00 94.62 81 GLU A CA 1
ATOM 612 C C . GLU A 1 81 ? -27.734 -4.583 7.025 1.00 94.62 81 GLU A C 1
ATOM 614 O O . GLU A 1 81 ? -27.046 -5.383 6.392 1.00 94.62 81 GLU A O 1
ATOM 619 N N . HIS A 1 82 ? -27.325 -3.328 7.247 1.00 93.44 82 HIS A N 1
ATOM 620 C CA . HIS A 1 82 ? -26.062 -2.808 6.720 1.00 93.44 82 HIS A CA 1
ATOM 621 C C . HIS A 1 82 ? -24.841 -3.567 7.261 1.00 93.44 82 HIS A C 1
ATOM 623 O O . HIS A 1 82 ? -23.914 -3.857 6.503 1.00 93.44 82 HIS A O 1
ATOM 629 N N . GLU A 1 83 ? -24.829 -3.896 8.556 1.00 91.88 83 GLU A N 1
ATOM 630 C CA . GLU A 1 83 ? -23.750 -4.688 9.164 1.00 91.88 83 GLU A CA 1
ATOM 631 C C . GLU A 1 83 ? -23.751 -6.136 8.663 1.00 91.88 83 GLU A C 1
ATOM 633 O O . GLU A 1 83 ? -22.691 -6.692 8.372 1.00 91.88 83 GLU A O 1
ATOM 638 N N . THR A 1 84 ? -24.936 -6.727 8.501 1.00 93.38 84 THR A N 1
ATOM 639 C CA . THR A 1 84 ? -25.105 -8.096 7.998 1.00 93.38 84 THR A CA 1
ATOM 640 C C . THR A 1 84 ? -24.617 -8.222 6.558 1.00 93.38 84 THR A C 1
ATOM 642 O O . THR A 1 84 ? -23.847 -9.123 6.248 1.00 93.38 84 THR A O 1
ATOM 645 N N . ILE A 1 85 ? -24.992 -7.299 5.671 1.00 92.44 85 ILE A N 1
ATOM 646 C CA . ILE A 1 85 ? -24.494 -7.290 4.287 1.00 92.44 85 ILE A CA 1
ATOM 647 C C . ILE A 1 85 ? -22.975 -7.078 4.267 1.00 92.44 85 ILE A C 1
ATOM 649 O O . ILE A 1 85 ? -22.267 -7.712 3.485 1.00 92.44 85 ILE A O 1
ATOM 653 N N . ALA A 1 86 ? -22.445 -6.215 5.142 1.00 89.06 86 ALA A N 1
ATOM 654 C CA . ALA A 1 86 ? -21.008 -5.974 5.216 1.00 89.06 86 ALA A CA 1
ATOM 655 C C . ALA A 1 86 ? -20.205 -7.228 5.610 1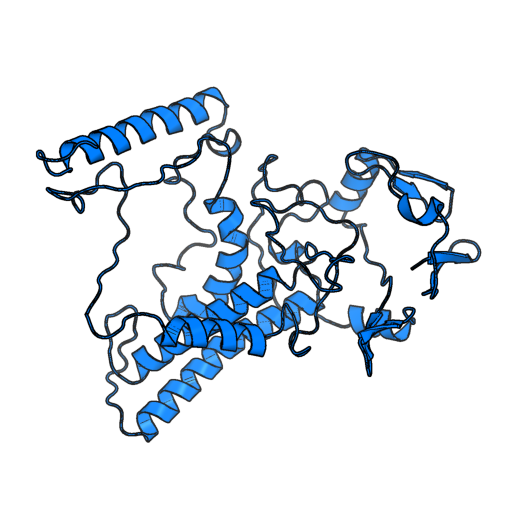.00 89.06 86 ALA A C 1
ATOM 657 O O . ALA A 1 86 ? -19.093 -7.416 5.113 1.00 89.06 86 ALA A O 1
ATOM 658 N N . SER A 1 87 ? -20.762 -8.087 6.467 1.00 90.06 87 SER A N 1
ATOM 659 C CA . SER A 1 87 ? -20.104 -9.307 6.952 1.00 90.06 87 SER A CA 1
ATOM 660 C C . SER A 1 87 ? -20.238 -10.516 6.020 1.00 90.06 87 SER A C 1
ATOM 662 O O . SER A 1 87 ? -19.517 -11.494 6.198 1.00 90.06 87 SER A O 1
ATOM 664 N N . GLN A 1 88 ? -21.103 -10.455 5.001 1.00 94.44 88 GLN A N 1
ATOM 665 C CA . GLN A 1 88 ? -21.309 -11.548 4.038 1.00 94.44 88 GLN A CA 1
ATOM 666 C C . GLN A 1 88 ? -20.161 -11.733 3.037 1.00 94.44 88 GLN A C 1
ATOM 668 O O . GLN A 1 88 ? -20.088 -12.767 2.371 1.00 94.44 88 GLN A O 1
ATOM 673 N N . ALA A 1 89 ? -19.274 -10.747 2.889 1.00 95.12 89 ALA A N 1
ATOM 674 C CA . ALA A 1 89 ? -18.164 -10.851 1.951 1.00 95.12 89 ALA A CA 1
ATOM 675 C C . ALA A 1 89 ? -17.171 -11.938 2.376 1.00 95.12 89 ALA A C 1
ATOM 677 O O . ALA A 1 89 ? -16.643 -11.917 3.485 1.00 95.12 89 ALA A O 1
ATOM 678 N N . ASN A 1 90 ? -16.881 -12.852 1.452 1.00 95.81 90 ASN A N 1
ATOM 679 C CA . ASN A 1 90 ? -15.995 -13.984 1.682 1.00 95.81 90 ASN A CA 1
ATOM 680 C C . ASN A 1 90 ? -14.823 -13.962 0.685 1.00 95.81 90 ASN A C 1
ATOM 682 O O . ASN A 1 90 ? -14.980 -14.432 -0.446 1.00 95.81 90 ASN A O 1
ATOM 686 N N . PRO A 1 91 ? -13.661 -13.397 1.054 1.00 96.50 91 PRO A N 1
ATOM 687 C CA . PRO A 1 91 ? -12.497 -13.384 0.180 1.00 96.50 91 PRO A CA 1
ATOM 688 C C . PRO A 1 91 ? -11.934 -14.799 0.007 1.00 96.50 91 PRO A C 1
ATOM 690 O O . PRO A 1 91 ? -11.679 -15.504 0.979 1.00 96.50 91 PRO A O 1
ATOM 693 N N . VAL A 1 92 ? -11.689 -15.198 -1.243 1.00 96.06 92 VAL A N 1
ATOM 694 C CA . VAL A 1 92 ? -11.064 -16.496 -1.575 1.00 96.06 92 VAL A CA 1
ATOM 695 C C . VAL A 1 92 ? -9.545 -16.457 -1.372 1.00 96.06 92 VAL A C 1
ATOM 697 O O . VAL A 1 92 ? -8.903 -17.488 -1.188 1.00 96.06 92 VAL A O 1
ATOM 700 N N . TRP A 1 93 ? -8.957 -15.261 -1.397 1.00 96.56 93 TRP A N 1
ATOM 701 C CA . TRP A 1 93 ? -7.525 -15.044 -1.250 1.00 96.56 93 TRP A CA 1
ATOM 702 C C . TRP A 1 93 ? -7.247 -13.751 -0.481 1.00 96.56 93 TRP A C 1
ATOM 704 O O . TRP A 1 93 ? -7.980 -12.770 -0.620 1.00 96.56 93 TRP A O 1
ATOM 714 N N . LYS A 1 94 ? -6.150 -13.733 0.281 1.00 97.00 94 LYS A N 1
ATOM 715 C CA . LYS A 1 94 ? -5.566 -12.519 0.861 1.00 97.00 94 LYS A CA 1
ATOM 716 C C . LYS A 1 94 ? -4.032 -12.586 0.821 1.00 97.00 94 LYS A C 1
ATOM 718 O O . LYS A 1 94 ? -3.487 -13.689 0.811 1.00 97.00 94 LYS A O 1
ATOM 723 N N . PRO A 1 95 ? -3.324 -11.444 0.833 1.00 96.81 95 PRO A N 1
ATOM 724 C CA . PRO A 1 95 ? -1.873 -11.435 0.989 1.00 96.81 95 PRO A CA 1
ATOM 725 C C . PRO A 1 95 ? -1.425 -12.052 2.322 1.00 96.81 95 PRO A C 1
ATOM 727 O O . PRO A 1 95 ? -1.858 -11.616 3.385 1.00 96.81 95 PRO A O 1
ATOM 730 N N . GLU A 1 96 ? -0.509 -13.018 2.266 1.00 97.12 96 GLU A N 1
ATOM 731 C CA . GLU A 1 96 ? 0.047 -13.701 3.450 1.00 97.12 96 GLU A CA 1
ATOM 732 C C . GLU A 1 96 ? 1.442 -13.190 3.839 1.00 97.12 96 GLU A C 1
ATOM 734 O O . GLU A 1 96 ? 2.011 -13.625 4.838 1.00 97.12 96 GLU A O 1
ATOM 739 N N . THR A 1 97 ? 2.010 -12.266 3.054 1.00 96.75 97 THR A N 1
ATOM 740 C CA . THR A 1 97 ? 3.327 -11.686 3.328 1.00 96.75 97 THR A CA 1
ATOM 741 C C . THR A 1 97 ? 3.325 -11.041 4.724 1.00 96.75 97 THR A C 1
ATOM 743 O O . THR A 1 97 ? 2.470 -10.185 4.987 1.00 96.75 97 THR A O 1
ATOM 746 N N . PRO A 1 98 ? 4.245 -11.432 5.627 1.00 96.81 98 PRO A N 1
ATOM 747 C CA . PRO A 1 98 ? 4.320 -10.858 6.964 1.00 96.81 98 PRO A CA 1
ATOM 748 C C . PRO A 1 98 ? 4.693 -9.378 6.931 1.00 96.81 98 PRO A C 1
ATOM 750 O O . PRO A 1 98 ? 5.558 -8.962 6.162 1.00 96.81 98 PRO A O 1
ATOM 753 N N . ILE A 1 99 ? 4.090 -8.596 7.819 1.00 96.50 99 ILE A N 1
ATOM 754 C CA . ILE A 1 99 ? 4.488 -7.214 8.073 1.00 96.50 99 ILE A CA 1
ATOM 755 C C . ILE A 1 99 ? 5.743 -7.237 8.945 1.00 96.50 99 ILE A C 1
ATOM 757 O O . ILE A 1 99 ? 5.773 -7.872 10.004 1.00 96.50 99 ILE A O 1
ATOM 761 N N . ALA A 1 100 ? 6.784 -6.523 8.517 1.00 92.12 100 ALA A N 1
ATOM 762 C CA . ALA A 1 100 ? 8.026 -6.452 9.273 1.00 92.12 100 ALA A CA 1
ATOM 763 C C . ALA A 1 100 ? 7.800 -5.857 10.682 1.00 92.12 100 ALA A C 1
ATOM 765 O O . ALA A 1 100 ? 6.992 -4.939 10.858 1.00 92.12 100 ALA A O 1
ATOM 766 N N . PRO A 1 101 ? 8.531 -6.324 11.709 1.00 86.62 101 PRO A N 1
ATOM 767 C CA . PRO A 1 101 ? 8.407 -5.817 13.070 1.00 86.62 101 PRO A CA 1
ATOM 768 C C . PRO A 1 101 ? 9.193 -4.506 13.239 1.00 86.62 101 PRO A C 1
ATOM 770 O O . PRO A 1 101 ? 10.065 -4.416 14.102 1.00 86.62 101 PRO A O 1
ATOM 773 N N . ASP A 1 102 ? 8.918 -3.497 12.408 1.00 88.00 102 ASP A N 1
ATOM 774 C CA . ASP A 1 102 ? 9.558 -2.182 12.497 1.00 88.00 102 ASP A CA 1
ATOM 775 C C . ASP A 1 102 ? 8.772 -1.252 13.440 1.00 88.00 102 ASP A C 1
ATOM 777 O O . ASP A 1 102 ? 7.778 -0.649 13.023 1.00 88.00 102 ASP A O 1
ATOM 781 N N . PRO A 1 103 ? 9.224 -1.040 14.692 1.00 81.56 103 PRO A N 1
ATOM 782 C CA . PRO A 1 103 ? 8.525 -0.203 15.658 1.00 81.56 103 PRO A CA 1
ATOM 783 C C . PRO A 1 103 ? 8.687 1.296 15.370 1.00 81.56 103 PRO A C 1
ATOM 785 O O . PRO A 1 103 ? 8.469 2.105 16.263 1.00 81.56 103 PRO A O 1
ATOM 788 N N . ARG A 1 104 ? 9.133 1.711 14.184 1.00 83.81 104 ARG A N 1
ATOM 789 C CA . ARG A 1 104 ? 9.159 3.124 13.772 1.00 83.81 104 ARG A CA 1
ATOM 790 C C . ARG A 1 104 ? 8.005 3.425 12.826 1.00 83.81 104 ARG A C 1
ATOM 792 O O . ARG A 1 104 ? 7.335 4.446 12.983 1.00 83.81 104 ARG A O 1
ATOM 799 N N . ALA A 1 105 ? 7.717 2.495 11.916 1.00 88.25 105 ALA A N 1
ATOM 800 C CA . ALA A 1 105 ? 6.759 2.691 10.834 1.00 88.25 105 ALA A CA 1
ATOM 801 C C . ALA A 1 105 ? 5.589 1.694 10.839 1.00 88.25 105 ALA A C 1
ATOM 803 O O . ALA A 1 105 ? 4.514 2.039 10.356 1.00 88.25 105 ALA A O 1
ATOM 804 N N . LEU A 1 106 ? 5.744 0.496 11.402 1.00 93.62 106 LEU A N 1
ATOM 805 C CA . LEU A 1 106 ? 4.789 -0.607 11.268 1.00 93.62 106 LEU A CA 1
ATOM 806 C C . LEU A 1 106 ? 4.212 -0.974 12.637 1.00 93.62 106 LEU A C 1
ATOM 808 O O . LEU A 1 106 ? 4.793 -1.727 13.418 1.00 93.62 106 LEU A O 1
ATOM 812 N N . TRP A 1 107 ? 3.046 -0.411 12.953 1.00 93.06 107 TRP A N 1
ATOM 813 C CA . TRP A 1 107 ? 2.462 -0.488 14.299 1.00 93.06 107 TRP A CA 1
ATOM 814 C C . TRP A 1 107 ? 1.237 -1.391 14.399 1.00 93.06 107 TRP A C 1
ATOM 816 O O . TRP A 1 107 ? 0.623 -1.455 15.463 1.00 93.06 107 TRP A O 1
ATOM 826 N N . THR A 1 108 ? 0.875 -2.073 13.320 1.00 95.25 108 THR A N 1
ATOM 827 C CA . THR A 1 108 ? -0.266 -2.988 13.249 1.00 95.25 108 THR A CA 1
ATOM 828 C C . THR A 1 108 ? 0.023 -4.383 13.836 1.00 95.25 108 THR A C 1
ATOM 830 O O . THR A 1 108 ? -0.860 -4.890 14.536 1.00 95.25 108 THR A O 1
ATOM 833 N N . PRO A 1 109 ? 1.242 -4.975 13.737 1.00 96.06 109 PRO A N 1
ATOM 834 C CA . PRO A 1 109 ? 1.492 -6.318 14.277 1.00 96.06 109 PRO A CA 1
ATOM 835 C C . PRO A 1 109 ? 1.231 -6.482 15.781 1.00 96.06 109 PRO A C 1
ATOM 837 O O . PRO A 1 109 ? 0.694 -7.521 16.173 1.00 96.06 109 PRO A O 1
ATOM 840 N N . PRO A 1 110 ? 1.529 -5.502 16.663 1.00 95.00 110 PRO A N 1
ATOM 841 C CA . PRO A 1 110 ? 1.175 -5.589 18.081 1.00 95.00 110 PRO A CA 1
ATOM 842 C C . PRO A 1 110 ? -0.320 -5.790 18.377 1.00 95.00 110 PRO A C 1
ATOM 844 O O . PRO A 1 110 ? -0.643 -6.136 19.510 1.00 95.00 110 PRO A O 1
ATOM 847 N N . TYR A 1 111 ? -1.204 -5.570 17.400 1.00 95.56 111 TYR A N 1
ATOM 848 C CA . TYR A 1 111 ? -2.659 -5.698 17.524 1.00 95.56 111 TYR A CA 1
ATOM 849 C C . TYR A 1 111 ? -3.224 -6.916 16.772 1.00 95.56 111 TYR A C 1
ATOM 851 O O . TYR A 1 111 ? -4.428 -6.987 16.567 1.00 95.56 111 TYR A O 1
ATOM 859 N N . GLY A 1 112 ? -2.374 -7.870 16.373 1.00 95.50 112 GLY A N 1
ATOM 860 C CA . GLY A 1 112 ? -2.797 -9.103 15.689 1.00 95.50 112 GLY A CA 1
ATOM 861 C C . GLY A 1 112 ? -2.941 -8.988 14.172 1.00 95.50 112 GLY A C 1
ATOM 862 O O . GLY A 1 112 ? -3.326 -9.954 13.530 1.00 95.50 112 GLY A O 1
ATOM 863 N N . LEU A 1 113 ? -2.601 -7.833 13.596 1.00 96.38 113 LEU A N 1
ATOM 864 C CA . LEU A 1 113 ? -2.559 -7.619 12.150 1.00 96.38 113 LEU A CA 1
ATOM 865 C C . LEU A 1 113 ? -1.136 -7.910 11.655 1.00 96.38 113 LEU A C 1
ATOM 867 O O . LEU A 1 113 ? -0.287 -7.014 11.622 1.00 96.38 113 LEU A O 1
ATOM 871 N N . GLU A 1 114 ? -0.841 -9.182 11.400 1.00 96.50 114 GLU A N 1
ATOM 872 C CA . GLU A 1 114 ? 0.529 -9.688 11.221 1.00 96.50 114 GLU A CA 1
ATOM 873 C C . GLU A 1 114 ? 0.948 -9.804 9.754 1.00 96.50 114 GLU A C 1
ATOM 875 O O . GLU A 1 114 ? 2.143 -9.811 9.461 1.00 96.50 114 GLU A O 1
ATOM 880 N N . THR A 1 115 ? -0.013 -9.850 8.834 1.00 97.81 115 THR A N 1
ATOM 881 C CA . THR A 1 115 ? 0.206 -9.923 7.385 1.00 97.81 115 THR A CA 1
ATOM 882 C C . THR A 1 115 ? -0.391 -8.709 6.680 1.00 97.81 115 THR A C 1
ATOM 884 O O . THR A 1 115 ? -1.315 -8.075 7.195 1.00 97.81 115 THR A O 1
ATOM 887 N N . TYR A 1 116 ? 0.096 -8.377 5.480 1.00 97.56 116 TYR A N 1
ATOM 888 C CA . TYR A 1 116 ? -0.483 -7.266 4.708 1.00 97.56 116 TYR A CA 1
ATOM 889 C 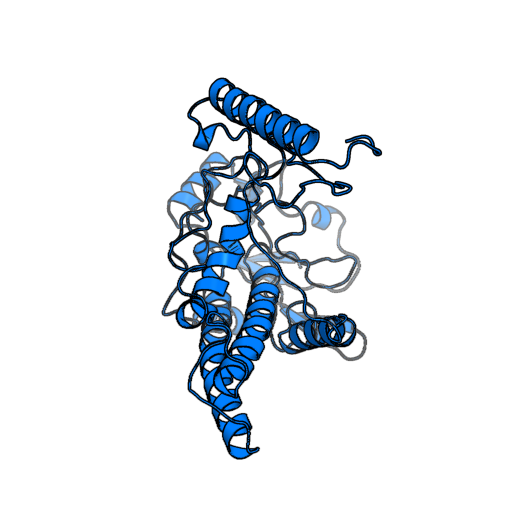C . TYR A 1 116 ? -1.966 -7.491 4.390 1.00 97.56 116 TYR A C 1
ATOM 891 O O . TYR A 1 116 ? -2.712 -6.521 4.313 1.00 97.56 116 TYR A O 1
ATOM 899 N N . GLY A 1 117 ? -2.423 -8.743 4.275 1.00 97.56 117 GLY A N 1
ATOM 900 C CA . GLY A 1 117 ? -3.837 -9.060 4.086 1.00 97.56 117 GLY A CA 1
ATOM 901 C C . GLY A 1 117 ? -4.723 -8.730 5.288 1.00 97.56 117 GLY A C 1
ATOM 902 O O . GLY A 1 117 ? -5.913 -8.500 5.099 1.00 97.56 117 GLY A O 1
ATOM 903 N N . ASP A 1 118 ? -4.167 -8.642 6.500 1.00 97.38 118 ASP A N 1
ATOM 904 C CA . ASP A 1 118 ? -4.925 -8.266 7.703 1.00 97.38 118 ASP A CA 1
ATOM 905 C C . ASP A 1 118 ? -5.235 -6.757 7.753 1.00 97.38 118 ASP A C 1
ATOM 907 O O . ASP A 1 118 ? -6.044 -6.305 8.561 1.00 97.38 118 ASP A O 1
ATOM 911 N N . LEU A 1 119 ? -4.629 -5.957 6.869 1.00 97.56 119 LEU A N 1
ATOM 912 C CA . LEU A 1 119 ? -4.881 -4.515 6.749 1.00 97.56 119 LEU A CA 1
ATOM 913 C C . LEU A 1 119 ? -6.142 -4.185 5.939 1.00 97.56 119 LEU A C 1
ATOM 915 O O . LEU A 1 119 ? -6.367 -3.025 5.599 1.00 97.56 119 LEU A O 1
ATOM 919 N N . PHE A 1 120 ? -6.957 -5.183 5.613 1.00 97.38 120 PHE A N 1
ATOM 920 C CA . PHE A 1 120 ? -8.118 -5.049 4.744 1.00 97.38 120 PHE A CA 1
ATOM 921 C C . PHE A 1 120 ? -9.326 -5.758 5.358 1.00 97.38 120 PHE A C 1
ATOM 923 O O . PHE A 1 120 ? -9.205 -6.841 5.932 1.00 97.38 120 PHE A O 1
ATOM 930 N N . THR A 1 121 ? -10.514 -5.166 5.228 1.00 96.38 121 THR A N 1
ATOM 931 C CA . THR A 1 121 ? -11.765 -5.867 5.550 1.00 96.38 121 THR A CA 1
ATOM 932 C C . THR A 1 121 ? -12.041 -6.969 4.517 1.00 96.38 121 THR A C 1
ATOM 934 O O . THR A 1 121 ? -11.550 -6.889 3.387 1.00 96.38 121 THR A O 1
ATOM 937 N N . PRO A 1 122 ? -12.878 -7.976 4.832 1.00 96.31 122 PRO A N 1
ATOM 938 C CA . PRO A 1 122 ? -13.291 -8.982 3.853 1.00 96.31 122 PRO A CA 1
ATOM 939 C C . PRO A 1 122 ? -13.855 -8.387 2.551 1.00 96.31 122 PRO A C 1
ATOM 941 O O . PRO A 1 122 ? -13.523 -8.861 1.467 1.00 96.31 122 PRO A O 1
ATOM 944 N N . ARG A 1 123 ? -14.636 -7.298 2.632 1.00 95.44 123 ARG A N 1
ATOM 945 C CA . ARG A 1 123 ? -15.143 -6.573 1.453 1.00 95.44 123 ARG A CA 1
ATOM 946 C C . ARG A 1 123 ? -14.039 -5.906 0.643 1.00 95.44 123 ARG A C 1
ATOM 948 O O . ARG A 1 123 ? -14.032 -6.036 -0.578 1.00 95.44 123 ARG A O 1
ATOM 955 N N . GLN A 1 124 ? -13.106 -5.225 1.310 1.00 96.44 124 GLN A N 1
ATOM 956 C CA . GLN A 1 124 ? -11.959 -4.599 0.648 1.00 96.44 124 GLN A CA 1
ATOM 957 C C . GLN A 1 124 ? -11.102 -5.649 -0.071 1.00 96.44 124 GLN A C 1
ATOM 959 O O . GLN A 1 124 ? -10.710 -5.433 -1.214 1.00 96.44 124 GLN A O 1
ATOM 964 N N . LEU A 1 125 ? -10.879 -6.813 0.551 1.00 97.62 125 LEU A N 1
ATOM 965 C CA . LEU A 1 125 ? -10.174 -7.938 -0.069 1.00 97.62 125 LEU A CA 1
ATOM 966 C C . LEU A 1 125 ? -10.907 -8.460 -1.307 1.00 97.62 125 LEU A C 1
ATOM 968 O O . LEU A 1 125 ? -10.280 -8.612 -2.352 1.00 97.62 125 LEU A O 1
ATOM 972 N N . VAL A 1 126 ? -12.220 -8.699 -1.230 1.00 97.06 126 VAL A N 1
ATOM 973 C CA . VAL A 1 126 ? -13.024 -9.119 -2.395 1.00 97.06 126 VAL A CA 1
ATOM 974 C C . VAL A 1 126 ? -12.929 -8.094 -3.528 1.00 97.06 126 VAL A C 1
ATOM 976 O O . VAL A 1 126 ? -12.682 -8.472 -4.671 1.00 97.06 126 VAL A O 1
ATOM 979 N N . ALA A 1 127 ? -13.062 -6.801 -3.229 1.00 96.19 127 ALA A N 1
ATOM 980 C CA . ALA A 1 127 ? -12.974 -5.751 -4.239 1.00 96.19 127 ALA A CA 1
ATOM 981 C C . ALA A 1 127 ? -11.582 -5.697 -4.893 1.00 96.19 127 ALA A C 1
ATOM 983 O O . ALA A 1 127 ? -11.472 -5.786 -6.114 1.00 96.19 127 ALA A O 1
ATOM 984 N N . LEU A 1 128 ? -10.515 -5.601 -4.095 1.00 97.19 128 LEU A N 1
ATOM 985 C CA . LEU A 1 128 ? -9.145 -5.475 -4.603 1.00 97.19 128 LEU A CA 1
ATOM 986 C C . LEU A 1 128 ? -8.693 -6.721 -5.368 1.00 97.19 128 LEU A C 1
ATOM 988 O O . LEU A 1 128 ? -8.076 -6.586 -6.419 1.00 97.19 128 LEU A O 1
ATOM 992 N N . THR A 1 129 ? -9.045 -7.924 -4.903 1.00 97.44 129 THR A N 1
ATOM 993 C CA . THR A 1 129 ? -8.749 -9.162 -5.645 1.00 97.44 129 THR A CA 1
ATOM 994 C C . THR A 1 129 ? -9.482 -9.219 -6.978 1.00 97.44 129 THR A C 1
ATOM 996 O O . THR A 1 129 ? -8.854 -9.527 -7.986 1.00 97.44 129 THR A O 1
ATOM 999 N N . THR A 1 130 ? -10.761 -8.834 -7.006 1.00 97.25 130 THR A N 1
ATOM 1000 C CA . THR A 1 130 ? -11.544 -8.758 -8.247 1.00 97.25 130 THR A CA 1
ATOM 1001 C C . THR A 1 130 ? -10.903 -7.785 -9.236 1.00 97.25 130 THR A C 1
ATOM 1003 O O . THR A 1 130 ? -10.702 -8.130 -10.396 1.00 97.25 130 THR A O 1
ATOM 1006 N N . PHE A 1 131 ? -10.525 -6.581 -8.794 1.00 97.06 131 PHE A N 1
ATOM 1007 C CA . PHE A 1 131 ? -9.874 -5.609 -9.676 1.00 97.06 131 PHE A CA 1
ATOM 1008 C C . PHE A 1 131 ? -8.498 -6.073 -10.153 1.00 97.06 131 PHE A C 1
ATOM 1010 O O . PHE A 1 131 ? -8.197 -5.910 -11.332 1.00 97.06 131 PHE A O 1
ATOM 1017 N N . SER A 1 132 ? -7.693 -6.696 -9.285 1.00 97.19 132 SER A N 1
ATOM 1018 C CA . SER A 1 132 ? -6.418 -7.303 -9.680 1.00 97.19 132 SER A CA 1
ATOM 1019 C C . SER A 1 132 ? -6.587 -8.368 -10.765 1.00 97.19 132 SER A C 1
ATOM 1021 O O . SER A 1 132 ? -5.798 -8.394 -11.706 1.00 97.19 132 SER A O 1
ATOM 1023 N N . ASP A 1 133 ? -7.606 -9.222 -10.661 1.00 97.25 133 ASP A N 1
ATOM 1024 C CA . ASP A 1 133 ? -7.854 -10.296 -11.631 1.00 97.25 133 ASP A CA 1
ATOM 1025 C C . ASP A 1 133 ? -8.356 -9.727 -12.969 1.00 97.25 133 ASP A C 1
ATOM 1027 O O . ASP A 1 133 ? -7.858 -10.094 -14.038 1.00 97.25 133 ASP A O 1
ATOM 1031 N N . LEU A 1 134 ? -9.234 -8.720 -12.910 1.00 98.00 134 LEU A N 1
ATOM 1032 C CA . LEU A 1 134 ? -9.732 -8.005 -14.087 1.00 98.00 134 LEU A CA 1
ATOM 1033 C C . LEU A 1 134 ? -8.629 -7.298 -14.889 1.00 98.00 134 LEU A C 1
ATOM 1035 O O . LEU A 1 134 ? -8.832 -7.039 -16.076 1.00 98.00 134 LEU A O 1
ATOM 1039 N N . VAL A 1 135 ? -7.462 -6.999 -14.303 1.00 98.44 135 VAL A N 1
ATOM 1040 C CA . VAL A 1 135 ? -6.308 -6.471 -15.058 1.00 98.44 135 VAL A CA 1
ATOM 1041 C C . VAL A 1 135 ? -5.881 -7.454 -16.152 1.00 98.44 135 VAL A C 1
ATOM 1043 O O . VAL A 1 135 ? -5.658 -7.037 -17.290 1.00 98.44 135 VAL A O 1
ATOM 1046 N N . GLN A 1 136 ? -5.802 -8.750 -15.839 1.00 98.06 136 GLN A N 1
ATOM 1047 C CA . GLN A 1 136 ? -5.392 -9.776 -16.804 1.00 98.06 136 GLN A CA 1
ATOM 1048 C C . GLN A 1 136 ? -6.489 -10.058 -17.834 1.00 98.06 136 GLN A C 1
ATOM 1050 O O . GLN A 1 136 ? -6.200 -10.129 -19.026 1.00 98.06 136 GLN A O 1
ATOM 1055 N N . GLU A 1 137 ? -7.756 -10.098 -17.420 1.00 98.38 137 GLU A N 1
ATOM 1056 C CA . GLU A 1 137 ? -8.871 -10.215 -18.372 1.00 98.38 137 GLU A CA 1
ATOM 1057 C C . GLU A 1 137 ? -8.939 -9.015 -19.330 1.00 98.38 137 GLU A C 1
ATOM 1059 O O . GLU A 1 137 ? -9.207 -9.159 -20.524 1.00 98.38 137 GLU A O 1
ATOM 1064 N N . THR A 1 138 ? -8.683 -7.806 -18.822 1.00 98.38 138 THR A N 1
ATOM 1065 C CA . THR A 1 138 ? -8.670 -6.591 -19.647 1.00 98.38 138 THR A CA 1
ATOM 1066 C C . THR A 1 138 ? -7.505 -6.614 -20.626 1.00 98.38 138 THR A C 1
ATOM 1068 O O . THR A 1 138 ? -7.689 -6.277 -21.793 1.00 98.38 138 THR A O 1
ATOM 1071 N N . ARG A 1 139 ? -6.324 -7.063 -20.189 1.00 98.50 139 ARG A N 1
ATOM 1072 C CA . ARG A 1 139 ? -5.169 -7.277 -21.066 1.00 98.50 139 ARG A CA 1
ATOM 1073 C C . ARG A 1 139 ? -5.514 -8.180 -22.245 1.00 98.50 139 ARG A C 1
ATOM 1075 O O . ARG A 1 139 ? -5.217 -7.817 -23.377 1.00 98.50 139 ARG A O 1
ATOM 1082 N N . GLU A 1 140 ? -6.141 -9.328 -22.003 1.00 98.50 140 GLU A N 1
ATOM 1083 C CA . GLU A 1 140 ? -6.511 -10.268 -23.071 1.00 98.50 140 GLU A CA 1
ATOM 1084 C C . GLU A 1 140 ? -7.454 -9.627 -24.095 1.00 98.50 140 GLU A C 1
ATOM 1086 O O . GLU A 1 140 ? -7.205 -9.719 -25.300 1.00 98.50 140 GLU A O 1
ATOM 1091 N N . LYS A 1 141 ? -8.471 -8.897 -23.621 1.00 98.75 141 LYS A N 1
ATOM 1092 C CA . LYS A 1 141 ? -9.402 -8.153 -24.485 1.00 98.75 141 LYS A CA 1
ATOM 1093 C C . LYS A 1 141 ? -8.690 -7.089 -25.318 1.00 98.75 141 LYS A C 1
ATOM 1095 O O . LYS A 1 141 ? -8.924 -6.996 -26.517 1.00 98.75 141 LYS A O 1
ATOM 1100 N N . VAL A 1 142 ? -7.778 -6.329 -24.711 1.00 98.62 142 VAL A N 1
ATOM 1101 C CA . VAL A 1 142 ? -6.994 -5.299 -25.411 1.00 98.62 142 VAL A CA 1
ATOM 1102 C C . VAL A 1 142 ? -6.128 -5.906 -26.515 1.00 98.62 142 VAL A C 1
ATOM 1104 O O . VAL A 1 142 ? -6.059 -5.346 -27.609 1.00 98.62 142 VAL A O 1
ATOM 1107 N N . ILE A 1 143 ? -5.490 -7.052 -26.262 1.00 98.69 143 ILE A N 1
ATOM 1108 C CA . ILE A 1 143 ? -4.685 -7.754 -27.273 1.00 98.69 143 ILE A CA 1
ATOM 1109 C C . ILE A 1 143 ? -5.575 -8.212 -28.434 1.00 98.69 143 ILE A C 1
ATOM 1111 O O . ILE A 1 143 ? -5.215 -8.028 -29.598 1.00 98.69 143 ILE A O 1
ATOM 1115 N N . GLU A 1 144 ? -6.737 -8.798 -28.136 1.00 98.56 144 GLU A N 1
ATOM 1116 C CA . GLU A 1 144 ? -7.692 -9.241 -29.154 1.00 98.56 144 GLU A CA 1
ATOM 1117 C C . GLU A 1 144 ? -8.196 -8.071 -30.012 1.00 98.56 144 GLU A C 1
ATOM 1119 O O . GLU A 1 144 ? -8.201 -8.162 -31.243 1.00 98.56 144 GLU A O 1
ATOM 1124 N N . ASP A 1 145 ? -8.569 -6.959 -29.382 1.00 98.69 145 ASP A N 1
ATOM 1125 C CA . ASP A 1 145 ? -9.066 -5.772 -30.074 1.00 98.69 145 ASP A CA 1
ATOM 1126 C C . ASP A 1 145 ? -7.975 -5.104 -30.922 1.00 98.69 145 ASP A C 1
ATOM 1128 O O . ASP A 1 145 ? -8.236 -4.721 -32.065 1.00 98.69 145 ASP A O 1
ATOM 1132 N N . ALA A 1 146 ? -6.733 -5.037 -30.432 1.00 98.50 146 ALA A N 1
ATOM 1133 C CA . ALA A 1 146 ? -5.599 -4.536 -31.209 1.00 98.50 146 ALA A CA 1
ATOM 1134 C C . ALA A 1 146 ? -5.327 -5.408 -32.451 1.00 98.50 146 ALA A C 1
ATOM 1136 O O . ALA A 1 146 ? -5.165 -4.880 -33.554 1.00 98.50 146 ALA A O 1
ATOM 1137 N N . ARG A 1 147 ? -5.369 -6.743 -32.316 1.00 98.38 147 ARG A N 1
ATOM 1138 C CA . ARG A 1 147 ? -5.255 -7.672 -33.459 1.00 98.38 147 ARG A CA 1
ATOM 1139 C C . ARG A 1 147 ? -6.382 -7.463 -34.474 1.00 98.38 147 ARG A C 1
ATOM 1141 O O . ARG A 1 147 ? -6.118 -7.396 -35.672 1.00 98.38 147 ARG A O 1
ATOM 1148 N N . LYS A 1 148 ? -7.634 -7.311 -34.021 1.00 98.38 148 LYS A N 1
ATOM 1149 C CA . LYS A 1 148 ? -8.788 -7.013 -34.898 1.00 98.38 148 LYS A CA 1
ATOM 1150 C C . LYS A 1 148 ? -8.648 -5.669 -35.612 1.00 98.38 148 LYS A C 1
ATOM 1152 O O . LYS A 1 148 ? -9.097 -5.539 -36.748 1.00 98.38 148 LYS A O 1
ATOM 1157 N N . ALA A 1 149 ? -8.011 -4.692 -34.971 1.00 98.31 149 ALA A N 1
ATOM 1158 C CA . ALA A 1 149 ? -7.680 -3.399 -35.564 1.00 98.31 149 ALA A CA 1
ATOM 1159 C C . ALA A 1 149 ? -6.494 -3.457 -36.552 1.00 98.31 149 ALA A C 1
ATOM 1161 O O . ALA A 1 149 ? -6.125 -2.424 -37.109 1.00 98.31 149 ALA A O 1
ATOM 1162 N N . GLY A 1 150 ? -5.910 -4.638 -36.789 1.00 97.94 150 GLY A N 1
ATOM 1163 C CA . GLY A 1 150 ? -4.843 -4.854 -37.767 1.00 97.94 150 GLY A CA 1
ATOM 1164 C C . GLY A 1 150 ? -3.430 -4.625 -37.234 1.00 97.94 150 GLY A C 1
ATOM 1165 O O . GLY A 1 150 ? -2.522 -4.409 -38.031 1.00 97.94 150 GLY A O 1
ATOM 1166 N N . TRP A 1 151 ? -3.230 -4.637 -35.913 1.00 98.00 151 TRP A N 1
ATOM 1167 C CA . TRP A 1 151 ? -1.890 -4.542 -35.333 1.00 98.00 151 TRP A CA 1
ATOM 1168 C C . TRP A 1 151 ? -1.120 -5.848 -35.529 1.00 98.00 151 TRP A C 1
ATOM 1170 O O . TRP A 1 151 ? -1.657 -6.932 -35.288 1.00 98.00 151 TRP A O 1
ATOM 1180 N N . ASP A 1 152 ? 0.158 -5.727 -35.891 1.00 96.81 152 ASP A N 1
ATOM 1181 C CA . ASP A 1 152 ? 1.084 -6.855 -35.899 1.00 96.81 152 ASP A CA 1
ATOM 1182 C C . ASP A 1 152 ? 1.220 -7.445 -34.492 1.00 96.81 152 ASP A C 1
ATOM 1184 O O . ASP A 1 152 ? 1.226 -6.736 -33.478 1.00 96.81 152 ASP A O 1
ATOM 1188 N N . ASP A 1 153 ? 1.360 -8.765 -34.421 1.00 97.31 153 ASP A N 1
ATOM 1189 C CA . ASP A 1 153 ? 1.585 -9.448 -33.160 1.00 97.31 153 ASP A CA 1
ATOM 1190 C C . ASP A 1 153 ? 2.382 -10.734 -33.347 1.00 97.31 153 ASP A C 1
ATOM 1192 O O . ASP A 1 153 ? 1.918 -11.710 -33.934 1.00 97.31 153 ASP A O 1
ATOM 1196 N N . ASN A 1 154 ? 3.594 -10.734 -32.807 1.00 95.62 154 ASN A N 1
ATOM 1197 C CA . ASN A 1 154 ? 4.468 -11.899 -32.751 1.00 95.62 154 ASN A CA 1
ATOM 1198 C C . ASN A 1 154 ? 4.381 -12.626 -31.394 1.00 95.62 154 ASN A C 1
ATOM 1200 O O . ASN A 1 154 ? 5.167 -13.538 -31.145 1.00 95.62 154 ASN A O 1
ATOM 1204 N N . GLY A 1 155 ? 3.464 -12.215 -30.507 1.00 96.31 155 GLY A N 1
ATOM 1205 C CA . GLY A 1 155 ? 3.313 -12.778 -29.164 1.00 96.31 155 GLY A CA 1
ATOM 1206 C C . GLY A 1 155 ? 4.372 -12.315 -28.159 1.00 96.31 155 GLY A C 1
ATOM 1207 O O . GLY A 1 155 ? 4.375 -12.784 -27.021 1.00 96.31 155 GLY A O 1
ATOM 1208 N N . GLN A 1 156 ? 5.282 -11.419 -28.547 1.00 97.75 156 GLN A N 1
ATOM 1209 C CA . GLN A 1 156 ? 6.339 -10.928 -27.670 1.00 97.75 156 GLN A CA 1
ATOM 1210 C C . GLN A 1 156 ? 5.776 -9.889 -26.696 1.00 97.75 156 GLN A C 1
ATOM 1212 O O . GLN A 1 156 ? 5.240 -8.858 -27.104 1.00 97.75 156 GLN A O 1
ATOM 1217 N N . GLY A 1 157 ? 5.902 -10.180 -25.401 1.00 97.31 157 GLY A N 1
ATOM 1218 C CA . GLY A 1 157 ? 5.480 -9.278 -24.335 1.00 97.31 157 GLY A CA 1
ATOM 1219 C C . GLY A 1 157 ? 6.385 -8.058 -24.172 1.00 97.31 157 GLY A C 1
ATOM 1220 O O . GLY A 1 157 ? 7.509 -8.011 -24.681 1.00 97.31 157 GLY A O 1
ATOM 1221 N N . LEU A 1 158 ? 5.894 -7.078 -23.421 1.00 96.12 158 LEU A N 1
ATOM 1222 C CA . LEU A 1 158 ? 6.552 -5.799 -23.170 1.00 96.12 158 LEU A CA 1
ATOM 1223 C C . LEU A 1 158 ? 7.889 -5.962 -22.434 1.00 96.12 158 LEU A C 1
ATOM 1225 O O . LEU A 1 158 ? 8.863 -5.316 -22.809 1.00 96.12 158 LEU A O 1
ATOM 1229 N N . ASP A 1 159 ? 7.967 -6.861 -21.447 1.00 95.00 159 ASP A N 1
ATOM 1230 C CA . ASP A 1 159 ? 9.208 -7.160 -20.702 1.00 95.00 159 ASP A CA 1
ATOM 1231 C C . ASP A 1 159 ? 10.315 -7.725 -21.612 1.00 95.00 159 ASP A C 1
ATOM 1233 O O . ASP A 1 159 ? 11.502 -7.489 -21.405 1.00 95.00 159 ASP A O 1
ATOM 1237 N N . ALA A 1 160 ? 9.926 -8.412 -22.691 1.00 95.25 160 ALA A N 1
ATOM 1238 C CA . ALA A 1 160 ? 10.843 -8.939 -23.697 1.00 95.25 160 ALA A CA 1
ATOM 1239 C C . ALA A 1 160 ? 11.161 -7.932 -24.820 1.00 95.25 160 ALA A C 1
ATOM 1241 O O . ALA A 1 160 ? 11.773 -8.317 -25.816 1.00 95.25 160 ALA A O 1
ATOM 1242 N N . GLY A 1 161 ? 10.734 -6.670 -24.707 1.00 93.12 161 GLY A N 1
ATOM 1243 C CA . GLY A 1 161 ? 10.944 -5.637 -25.727 1.00 93.12 161 GLY A CA 1
ATOM 1244 C C . GLY A 1 161 ? 10.004 -5.734 -26.933 1.00 93.12 161 GLY A C 1
ATOM 1245 O O . GLY A 1 161 ? 10.328 -5.217 -28.001 1.00 93.12 161 GLY A O 1
ATOM 1246 N N . GLY A 1 162 ? 8.862 -6.413 -26.792 1.00 95.75 162 GLY A N 1
ATOM 1247 C CA . GLY A 1 162 ? 7.837 -6.456 -27.832 1.00 95.75 162 GLY A CA 1
ATOM 1248 C C . GLY A 1 162 ? 7.213 -5.081 -28.098 1.00 95.75 162 GLY A C 1
ATOM 1249 O O . GLY A 1 162 ? 7.191 -4.208 -27.232 1.00 95.75 162 GLY A O 1
ATOM 1250 N N . THR A 1 163 ? 6.674 -4.899 -29.303 1.00 95.31 163 THR A N 1
ATOM 1251 C CA . THR A 1 163 ? 6.029 -3.643 -29.740 1.00 95.31 163 THR A CA 1
ATOM 1252 C C . THR A 1 163 ? 4.658 -3.848 -30.395 1.00 95.31 163 THR A C 1
ATOM 1254 O O . THR A 1 163 ? 3.988 -2.872 -30.724 1.00 95.31 163 THR A O 1
ATOM 1257 N N . GLY A 1 164 ? 4.239 -5.104 -30.585 1.00 97.38 164 GLY A N 1
ATOM 1258 C CA . GLY A 1 164 ? 2.961 -5.472 -31.198 1.00 97.38 164 GLY A CA 1
ATOM 1259 C C . GLY A 1 164 ? 1.785 -5.494 -30.218 1.00 97.38 164 GLY A C 1
ATOM 1260 O O . GLY A 1 164 ? 1.883 -5.014 -29.085 1.00 97.38 164 GLY A O 1
ATOM 1261 N N . ALA A 1 165 ? 0.670 -6.103 -30.634 1.00 98.56 165 ALA A N 1
ATOM 1262 C CA . ALA A 1 165 ? -0.562 -6.159 -29.839 1.00 98.56 165 ALA A CA 1
ATOM 1263 C C . ALA A 1 165 ? -0.347 -6.719 -28.418 1.00 98.56 165 ALA A C 1
ATOM 1265 O O . ALA A 1 165 ? -0.891 -6.168 -27.461 1.00 98.56 165 ALA A O 1
ATOM 1266 N N . THR A 1 166 ? 0.482 -7.761 -28.260 1.00 98.56 166 THR A N 1
ATOM 1267 C CA . THR A 1 166 ? 0.794 -8.346 -26.942 1.00 98.56 166 THR A CA 1
ATOM 1268 C C . THR A 1 166 ? 1.450 -7.333 -25.999 1.00 98.56 166 THR A C 1
ATOM 1270 O O . THR A 1 166 ? 0.991 -7.156 -24.870 1.00 98.56 166 THR A O 1
ATOM 1273 N N . ALA A 1 167 ? 2.473 -6.615 -26.468 1.00 98.25 167 ALA A N 1
ATOM 1274 C CA . ALA A 1 167 ? 3.163 -5.603 -25.671 1.00 98.25 167 ALA A CA 1
ATOM 1275 C C . ALA A 1 167 ? 2.280 -4.382 -25.364 1.00 98.25 167 ALA A C 1
ATOM 1277 O O . ALA A 1 167 ? 2.394 -3.785 -24.293 1.00 98.25 167 ALA A O 1
ATOM 1278 N N . TYR A 1 168 ? 1.361 -4.029 -26.266 1.00 98.12 168 TYR A N 1
ATOM 1279 C CA . TYR A 1 168 ? 0.360 -2.997 -25.998 1.00 98.12 168 TYR A CA 1
ATOM 1280 C C . TYR A 1 168 ? -0.607 -3.412 -24.878 1.00 98.12 168 TYR A C 1
ATOM 1282 O O . TYR A 1 168 ? -0.844 -2.638 -23.948 1.00 98.12 168 TYR A O 1
ATOM 1290 N N . GLY A 1 169 ? -1.111 -4.649 -24.913 1.00 98.56 169 GLY A N 1
ATOM 1291 C CA . GLY A 1 169 ? -1.929 -5.204 -23.832 1.00 98.56 169 GLY A CA 1
ATOM 1292 C C . GLY A 1 169 ? -1.199 -5.231 -22.490 1.00 98.56 169 GLY A C 1
ATOM 1293 O O . GLY A 1 169 ? -1.778 -4.858 -21.468 1.00 98.56 169 GLY A O 1
ATOM 1294 N N . ASP A 1 170 ? 0.082 -5.609 -22.493 1.00 98.62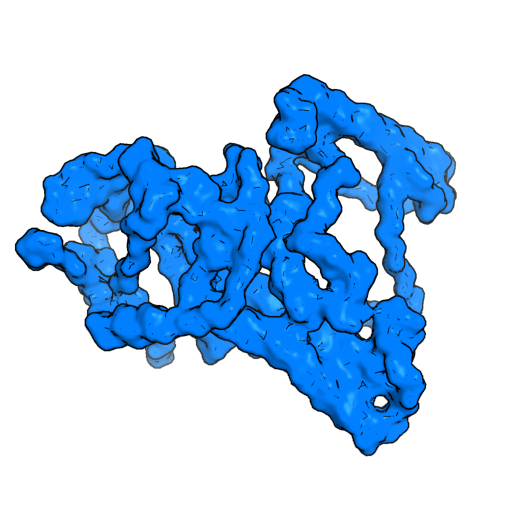 170 ASP A N 1
ATOM 1295 C CA . ASP A 1 170 ? 0.943 -5.551 -21.307 1.00 98.62 170 ASP A CA 1
ATOM 1296 C C . ASP A 1 170 ? 1.039 -4.127 -20.743 1.00 98.62 170 ASP A C 1
ATOM 1298 O O . ASP A 1 170 ? 0.839 -3.928 -19.544 1.00 98.62 170 ASP A O 1
ATOM 1302 N N . ALA A 1 171 ? 1.284 -3.128 -21.598 1.00 97.12 171 ALA A N 1
ATOM 1303 C CA . ALA A 1 171 ? 1.374 -1.726 -21.187 1.00 97.12 171 ALA A CA 1
ATOM 1304 C C . ALA A 1 171 ? 0.069 -1.234 -20.542 1.00 97.12 171 ALA A C 1
ATOM 1306 O O . ALA A 1 171 ? 0.093 -0.578 -19.498 1.00 97.12 171 ALA A O 1
ATOM 1307 N N . VAL A 1 172 ? -1.083 -1.580 -21.125 1.00 98.06 172 VAL A N 1
ATOM 1308 C CA . VAL A 1 172 ? -2.393 -1.240 -20.549 1.00 98.06 172 VAL A CA 1
ATOM 1309 C C . VAL A 1 172 ? -2.583 -1.914 -19.187 1.00 98.06 172 VAL A C 1
ATOM 1311 O O . VAL A 1 172 ? -3.008 -1.250 -18.238 1.00 98.06 172 VAL A O 1
ATOM 1314 N N . ALA A 1 173 ? -2.209 -3.189 -19.047 1.00 98.56 173 ALA A N 1
ATOM 1315 C CA . ALA A 1 173 ? -2.260 -3.884 -17.761 1.00 98.56 173 ALA A CA 1
ATOM 1316 C C . ALA A 1 173 ? -1.402 -3.214 -16.679 1.00 98.56 173 ALA A C 1
ATOM 1318 O O . ALA A 1 173 ? -1.857 -3.116 -15.540 1.00 98.56 173 ALA A O 1
ATOM 1319 N N . VAL A 1 174 ? -0.211 -2.702 -17.010 1.00 97.88 174 VAL A N 1
ATOM 1320 C CA . VAL A 1 174 ? 0.631 -1.955 -16.053 1.00 97.88 174 VAL A CA 1
ATOM 1321 C C . VAL A 1 174 ? -0.114 -0.754 -15.481 1.00 97.88 174 VAL A C 1
ATOM 1323 O O . VAL A 1 174 ? -0.186 -0.585 -14.263 1.00 97.88 174 VAL A O 1
ATOM 1326 N N . TYR A 1 175 ? -0.718 0.066 -16.338 1.00 97.44 175 TYR A N 1
ATOM 1327 C CA . TYR A 1 175 ? -1.421 1.262 -15.878 1.00 97.44 175 TYR A CA 1
ATOM 1328 C C . TYR A 1 175 ? -2.710 0.942 -15.111 1.00 97.44 175 TYR A C 1
ATOM 1330 O O . TYR A 1 175 ? -3.045 1.650 -14.158 1.00 97.44 175 TYR A O 1
ATOM 1338 N N . LEU A 1 176 ? -3.405 -0.144 -15.456 1.00 98.12 176 LEU A N 1
ATOM 1339 C CA . LEU A 1 176 ? -4.552 -0.631 -14.681 1.00 98.12 176 LEU A CA 1
ATOM 1340 C C . LEU A 1 176 ? -4.130 -1.222 -13.326 1.00 98.12 176 LEU A C 1
ATOM 1342 O O . LEU A 1 176 ? -4.821 -1.031 -12.322 1.00 98.12 176 LEU A O 1
ATOM 1346 N N . ALA A 1 177 ? -2.967 -1.869 -13.246 1.00 98.00 177 ALA A N 1
ATOM 1347 C CA . ALA A 1 177 ? -2.398 -2.304 -11.975 1.00 98.00 177 ALA A CA 1
ATOM 1348 C C . ALA A 1 177 ? -2.041 -1.105 -11.080 1.00 98.00 177 ALA A C 1
ATOM 1350 O O . ALA A 1 177 ? -2.341 -1.135 -9.889 1.00 98.00 177 ALA A O 1
ATOM 1351 N N . PHE A 1 178 ? -1.533 0.001 -11.638 1.00 97.12 178 PHE A N 1
ATOM 1352 C CA . PHE A 1 178 ? -1.344 1.246 -10.874 1.00 97.12 178 PHE A CA 1
ATOM 1353 C C . PHE A 1 178 ? -2.662 1.839 -10.364 1.00 97.12 178 PHE A C 1
ATOM 1355 O O . PHE A 1 178 ? -2.698 2.421 -9.278 1.00 97.12 178 PHE A O 1
ATOM 1362 N N . ALA A 1 179 ? -3.760 1.686 -11.110 1.00 96.31 179 ALA A N 1
ATOM 1363 C CA . ALA A 1 179 ? -5.080 2.062 -10.610 1.00 96.31 179 ALA A CA 1
ATOM 1364 C C . ALA A 1 179 ? -5.492 1.185 -9.415 1.00 96.31 179 ALA A C 1
ATOM 1366 O O . ALA A 1 179 ? -6.027 1.705 -8.438 1.00 96.31 179 ALA A O 1
ATOM 1367 N N . THR A 1 180 ? -5.171 -0.111 -9.448 1.00 95.81 180 THR A N 1
ATOM 1368 C CA . THR A 1 180 ? -5.404 -1.038 -8.326 1.00 95.81 180 THR A CA 1
ATOM 1369 C C . THR A 1 180 ? -4.555 -0.678 -7.098 1.00 95.81 180 THR A C 1
ATOM 1371 O O . THR A 1 180 ? -5.068 -0.677 -5.981 1.00 95.81 180 THR A O 1
ATOM 1374 N N . ASP A 1 181 ? -3.300 -0.264 -7.282 1.00 95.38 181 ASP A N 1
ATOM 1375 C CA . ASP A 1 181 ? -2.459 0.272 -6.199 1.00 95.38 181 ASP A CA 1
ATOM 1376 C C . ASP A 1 181 ? -3.028 1.556 -5.596 1.00 95.38 181 ASP A C 1
ATOM 1378 O O . ASP A 1 181 ? -3.035 1.746 -4.379 1.00 95.38 181 ASP A O 1
ATOM 1382 N N . LYS A 1 182 ? -3.551 2.456 -6.435 1.00 94.88 182 LYS A N 1
ATOM 1383 C CA . LYS A 1 182 ? -4.265 3.632 -5.930 1.00 94.88 182 LYS A CA 1
ATOM 1384 C C . LYS A 1 182 ? -5.503 3.236 -5.141 1.00 94.88 182 LYS A C 1
ATOM 1386 O O . LYS A 1 182 ? -5.751 3.839 -4.099 1.00 94.88 182 LYS A O 1
ATOM 1391 N N . LEU A 1 183 ? -6.247 2.226 -5.583 1.00 95.19 183 LEU A N 1
ATOM 1392 C CA . LEU A 1 183 ? -7.375 1.717 -4.813 1.00 95.19 183 LEU A CA 1
ATOM 1393 C C . LEU A 1 183 ? -6.934 1.170 -3.458 1.00 95.19 183 LEU A C 1
ATOM 1395 O O . LEU A 1 183 ? -7.580 1.519 -2.474 1.00 95.19 183 LEU A O 1
ATOM 1399 N N . SER A 1 184 ? -5.859 0.380 -3.373 1.00 95.81 184 SER A N 1
ATOM 1400 C CA . SER A 1 184 ? -5.403 -0.194 -2.097 1.00 95.81 184 SER A CA 1
ATOM 1401 C C . SER A 1 184 ? -4.999 0.885 -1.083 1.00 95.81 184 SER A C 1
ATOM 1403 O O . SER A 1 184 ? -5.338 0.768 0.095 1.00 95.81 184 SER A O 1
ATOM 1405 N N . ASP A 1 185 ? -4.405 1.997 -1.533 1.00 95.50 185 ASP A N 1
ATOM 1406 C CA . ASP A 1 185 ? -4.102 3.161 -0.681 1.00 95.50 185 ASP A CA 1
ATOM 1407 C C . ASP A 1 185 ? -5.371 3.829 -0.110 1.00 95.50 185 ASP A C 1
ATOM 1409 O O . ASP A 1 185 ? -5.344 4.355 1.002 1.00 95.50 185 ASP A O 1
ATOM 1413 N N . TYR A 1 186 ? -6.507 3.774 -0.811 1.00 94.81 186 TYR A N 1
ATOM 1414 C CA . TYR A 1 186 ? -7.796 4.313 -0.342 1.00 94.81 186 TYR A CA 1
ATOM 1415 C C . TYR A 1 186 ? -8.773 3.260 0.213 1.00 94.81 186 TYR A C 1
ATOM 1417 O O . TYR A 1 186 ? -9.832 3.630 0.720 1.00 94.81 186 TYR A O 1
ATOM 1425 N N . ASN A 1 187 ? -8.432 1.973 0.159 1.00 94.00 187 ASN A N 1
ATOM 1426 C CA . ASN A 1 187 ? -9.291 0.859 0.563 1.00 94.00 187 ASN A CA 1
ATOM 1427 C C . ASN A 1 187 ? -8.566 -0.075 1.531 1.00 94.00 187 ASN A C 1
ATOM 1429 O O . ASN A 1 187 ? -8.471 -1.265 1.269 1.00 94.00 187 ASN A O 1
ATOM 1433 N N . SER A 1 188 ? -8.080 0.447 2.654 1.00 96.50 188 SER A N 1
ATOM 1434 C CA . SER A 1 188 ? -7.546 -0.362 3.756 1.00 96.50 188 SER A CA 1
ATOM 1435 C C . SER A 1 188 ? -8.255 -0.022 5.068 1.00 96.50 188 SER A C 1
ATOM 1437 O O . SER A 1 188 ? -8.961 0.987 5.169 1.00 96.50 188 SER A O 1
ATOM 1439 N N . THR A 1 189 ? -8.042 -0.820 6.111 1.00 96.31 189 THR A N 1
ATOM 1440 C CA . THR A 1 189 ? -8.508 -0.526 7.478 1.00 96.31 189 THR A CA 1
ATOM 1441 C C . THR A 1 189 ? -7.726 0.609 8.146 1.00 96.31 189 THR A C 1
ATOM 1443 O O . THR A 1 189 ? -7.963 0.937 9.307 1.00 96.31 189 THR A O 1
ATOM 1446 N N . LEU A 1 190 ? -6.797 1.243 7.424 1.00 96.38 190 LEU A N 1
ATOM 1447 C CA . LEU A 1 190 ? -5.982 2.361 7.900 1.00 96.38 190 LEU A CA 1
ATOM 1448 C C . LEU A 1 190 ? -6.418 3.710 7.311 1.00 96.38 190 LEU A C 1
ATOM 1450 O O . LEU A 1 190 ? -5.857 4.756 7.652 1.00 96.38 190 LEU A O 1
ATOM 1454 N N . VAL A 1 191 ? -7.430 3.706 6.446 1.00 95.62 191 VAL A N 1
ATOM 1455 C CA . VAL A 1 191 ? -7.985 4.906 5.821 1.00 95.62 191 VAL A CA 1
ATOM 1456 C C . VAL A 1 191 ? -8.898 5.634 6.796 1.00 95.62 191 VAL A C 1
ATOM 1458 O O . VAL A 1 191 ? -9.855 5.071 7.308 1.00 95.62 191 VAL A O 1
ATOM 1461 N N . VAL A 1 192 ? -8.635 6.919 7.037 1.00 93.69 192 VAL A N 1
ATOM 1462 C CA . VAL A 1 192 ? -9.423 7.743 7.970 1.00 93.69 192 VAL A CA 1
ATOM 1463 C C . VAL A 1 192 ? -10.299 8.756 7.241 1.00 93.69 192 VAL A C 1
ATOM 1465 O O . VAL A 1 192 ? -9.923 9.298 6.199 1.00 93.69 192 VAL A O 1
ATOM 1468 N N . TRP A 1 193 ? -11.440 9.098 7.839 1.00 92.19 193 TRP A N 1
ATOM 1469 C CA . TRP A 1 193 ? -12.273 10.205 7.374 1.00 92.19 193 TRP A CA 1
ATOM 1470 C C . TRP A 1 193 ? -11.662 11.563 7.750 1.00 92.19 193 TRP A C 1
ATOM 1472 O O . TRP A 1 193 ? -11.307 11.819 8.904 1.00 92.19 193 TRP A O 1
ATOM 1482 N N . SER A 1 194 ? -11.548 12.475 6.787 1.00 91.25 194 SER A N 1
ATOM 1483 C CA . SER A 1 194 ? -11.114 13.853 7.008 1.00 91.25 194 SER A CA 1
ATOM 1484 C C . SER A 1 194 ? -12.320 14.762 7.195 1.00 91.25 194 SER A C 1
ATOM 1486 O O . SER A 1 194 ? -12.834 15.304 6.222 1.00 91.25 194 SER A O 1
ATOM 1488 N N . SER A 1 195 ? -12.712 15.028 8.440 1.00 84.56 195 SER A N 1
ATOM 1489 C CA . SER A 1 195 ? -13.840 15.923 8.748 1.00 84.56 195 SER A CA 1
ATOM 1490 C C . SER A 1 195 ? -13.690 17.345 8.185 1.00 84.56 195 SER A C 1
ATOM 1492 O O . SER A 1 195 ? -14.684 17.980 7.864 1.00 84.56 195 SER A O 1
ATOM 1494 N N . THR A 1 196 ? -12.461 17.844 8.009 1.00 86.69 196 THR A N 1
ATOM 1495 C CA . THR A 1 196 ? -12.201 19.181 7.437 1.00 86.69 196 THR A CA 1
ATOM 1496 C C . THR A 1 196 ? -12.372 19.258 5.924 1.00 86.69 196 THR A C 1
ATOM 1498 O O . THR A 1 196 ? -12.639 20.332 5.397 1.00 86.69 196 THR A O 1
ATOM 1501 N N . ARG A 1 197 ? -12.176 18.139 5.221 1.00 87.00 197 ARG A N 1
ATOM 1502 C CA . ARG A 1 197 ? -12.315 18.041 3.758 1.00 87.00 197 ARG A CA 1
ATOM 1503 C C . ARG A 1 197 ? -13.580 17.282 3.358 1.00 87.00 197 ARG A C 1
ATOM 1505 O O . ARG A 1 197 ? -13.836 17.113 2.174 1.00 87.00 197 ARG A O 1
ATOM 1512 N N . ASP A 1 198 ? -14.316 16.795 4.355 1.00 87.94 198 ASP A N 1
ATOM 1513 C CA . ASP A 1 198 ? -15.474 15.923 4.216 1.00 87.94 198 ASP A CA 1
ATOM 1514 C C . ASP A 1 198 ? -15.190 14.697 3.326 1.00 87.94 198 ASP A C 1
ATOM 1516 O O . ASP A 1 198 ? -16.048 14.251 2.593 1.00 87.94 198 ASP A O 1
ATOM 1520 N N . GLN A 1 199 ? -13.972 14.150 3.320 1.00 89.56 199 GLN A N 1
ATOM 1521 C CA . GLN A 1 199 ? -13.593 13.064 2.402 1.00 89.56 199 GLN A CA 1
ATOM 1522 C C . GLN A 1 199 ? -12.606 12.092 3.043 1.00 89.56 199 GLN A C 1
ATOM 1524 O O . GLN A 1 199 ? -11.996 12.391 4.069 1.00 89.56 199 GLN A O 1
ATOM 1529 N N . LEU A 1 200 ? -12.377 10.963 2.383 1.00 91.44 200 LEU A N 1
ATOM 1530 C CA . LEU A 1 200 ? -11.361 9.984 2.760 1.00 91.44 200 LEU A CA 1
ATOM 1531 C C . LEU A 1 200 ? -9.944 10.572 2.672 1.00 91.44 200 LEU A C 1
ATOM 1533 O O . LEU A 1 200 ? -9.635 11.391 1.799 1.00 91.44 200 LEU A O 1
ATOM 1537 N N . LYS A 1 201 ? -9.071 10.131 3.576 1.00 92.44 201 LYS A N 1
ATOM 1538 C CA . LYS A 1 201 ? -7.616 10.238 3.413 1.00 92.44 201 LYS A CA 1
ATOM 1539 C C . LYS A 1 201 ? -7.068 8.968 2.762 1.00 92.44 201 LYS A C 1
ATOM 1541 O O . LYS A 1 201 ? -7.791 8.006 2.556 1.00 92.44 201 LYS A O 1
ATOM 1546 N N . THR A 1 202 ? -5.783 8.984 2.453 1.00 93.50 202 THR A N 1
ATOM 1547 C CA . THR A 1 202 ? -5.029 7.801 2.042 1.00 93.50 202 THR A CA 1
ATOM 1548 C C . THR A 1 202 ? -4.495 7.041 3.256 1.00 93.50 202 THR A C 1
ATOM 1550 O O . THR A 1 202 ? -4.362 7.613 4.346 1.00 93.50 202 THR A O 1
ATOM 1553 N N . THR A 1 203 ? -4.151 5.772 3.054 1.00 95.25 203 THR A N 1
ATOM 1554 C CA . THR A 1 203 ? -3.435 4.917 4.010 1.00 95.25 203 THR A CA 1
ATOM 1555 C C . THR A 1 203 ? -2.099 5.561 4.371 1.00 95.25 203 THR A C 1
ATOM 1557 O O . THR A 1 203 ? -1.763 5.718 5.548 1.00 95.25 203 THR A O 1
ATOM 1560 N N . PHE A 1 204 ? -1.378 6.047 3.360 1.00 93.06 204 PHE A N 1
ATOM 1561 C CA . PHE A 1 204 ? -0.091 6.717 3.527 1.00 93.06 204 PHE A CA 1
ATOM 1562 C C . PHE A 1 204 ? -0.230 8.233 3.701 1.00 93.06 204 PHE A C 1
ATOM 1564 O O . PHE A 1 204 ? 0.362 9.028 2.973 1.00 93.06 204 PHE A O 1
ATOM 1571 N N . SER A 1 205 ? -0.960 8.677 4.730 1.00 85.69 205 SER A N 1
ATOM 1572 C CA . SER A 1 205 ? -0.905 10.090 5.154 1.00 85.69 205 SER A CA 1
ATOM 1573 C C . SER A 1 205 ? 0.444 10.471 5.797 1.00 85.69 205 SER A C 1
ATOM 1575 O O . SER A 1 205 ? 0.667 11.628 6.148 1.00 85.69 205 SER A O 1
ATOM 1577 N N . ARG A 1 206 ? 1.292 9.469 6.045 1.00 87.88 206 ARG A N 1
ATOM 1578 C CA . ARG A 1 206 ? 2.665 9.513 6.559 1.00 87.88 206 ARG A CA 1
ATOM 1579 C C . ARG A 1 206 ? 3.414 8.290 6.021 1.00 87.88 206 ARG A C 1
ATOM 1581 O O . ARG A 1 206 ? 2.780 7.340 5.573 1.00 87.88 206 ARG A O 1
ATOM 1588 N N . GLN A 1 207 ? 4.738 8.280 6.128 1.00 91.50 207 GLN A N 1
ATOM 1589 C CA . GLN A 1 207 ? 5.600 7.154 5.733 1.00 91.50 207 GLN A CA 1
ATOM 1590 C C . GLN A 1 207 ? 5.553 6.014 6.776 1.00 91.50 207 GLN A C 1
ATOM 1592 O O . GLN A 1 207 ? 6.571 5.615 7.332 1.00 91.50 207 GLN A O 1
ATOM 1597 N N . ALA A 1 208 ? 4.349 5.555 7.130 1.00 93.75 208 ALA A N 1
ATOM 1598 C CA . ALA A 1 208 ? 4.111 4.543 8.156 1.00 93.75 208 ALA A CA 1
ATOM 1599 C C . ALA A 1 208 ? 2.728 3.896 7.986 1.00 93.75 208 ALA A C 1
ATOM 1601 O O . ALA A 1 208 ? 1.796 4.548 7.517 1.00 93.75 208 ALA A O 1
ATOM 1602 N N . LEU A 1 209 ? 2.585 2.665 8.479 1.00 95.50 209 LEU A N 1
ATOM 1603 C CA . LEU A 1 209 ? 1.332 1.923 8.633 1.00 95.50 209 LEU A CA 1
ATOM 1604 C C . LEU A 1 209 ? 0.963 1.868 10.129 1.00 95.50 209 LEU A C 1
ATOM 1606 O O . LEU A 1 209 ? 1.332 0.936 10.854 1.00 95.50 209 LEU A O 1
ATOM 1610 N N . PRO A 1 210 ? 0.317 2.924 10.654 1.00 93.38 210 PRO A N 1
ATOM 1611 C CA . PRO A 1 210 ? -0.088 2.984 12.051 1.00 93.38 210 PRO A CA 1
ATOM 1612 C C . PRO A 1 210 ? -1.319 2.118 12.319 1.00 93.38 210 PRO A C 1
ATOM 1614 O O . PRO A 1 210 ? -2.141 1.938 11.436 1.00 93.38 210 PRO A O 1
ATOM 1617 N N . MET A 1 211 ? -1.540 1.718 13.573 1.00 93.31 211 MET A N 1
ATOM 1618 C CA . MET A 1 211 ? -2.876 1.273 13.980 1.00 93.31 211 MET A CA 1
ATOM 1619 C C . MET A 1 211 ? -3.853 2.460 13.992 1.00 93.31 211 MET A C 1
ATOM 1621 O O . MET A 1 211 ? -3.567 3.501 14.602 1.00 93.31 211 MET A O 1
ATOM 1625 N N . VAL A 1 212 ? -5.009 2.283 13.354 1.00 93.44 212 VAL A N 1
ATOM 1626 C CA . VAL A 1 212 ? -6.137 3.224 13.318 1.00 93.44 212 VAL A CA 1
ATOM 1627 C C . VAL A 1 212 ? -7.339 2.574 14.004 1.00 93.44 212 VAL A C 1
ATOM 1629 O O . VAL A 1 212 ? -7.560 1.380 13.858 1.00 93.44 212 VAL A O 1
ATOM 1632 N N . TRP A 1 213 ? -8.084 3.351 14.794 1.00 92.94 213 TRP A N 1
ATOM 1633 C CA . TRP A 1 213 ? -9.208 2.846 15.602 1.00 92.94 213 TRP A CA 1
ATOM 1634 C C . TRP A 1 213 ? -10.564 3.073 14.937 1.00 92.94 213 TRP A C 1
ATOM 1636 O O . TRP A 1 213 ? -11.448 2.237 15.066 1.00 92.94 213 TRP A O 1
ATOM 1646 N N . ASP A 1 214 ? -10.674 4.167 14.183 1.00 93.19 214 ASP A N 1
ATOM 1647 C CA . ASP A 1 214 ? -11.843 4.513 13.385 1.00 93.19 214 ASP A CA 1
ATOM 1648 C C . ASP A 1 214 ? -11.379 4.665 11.936 1.00 93.19 214 ASP A C 1
ATOM 1650 O O . ASP A 1 214 ? -10.623 5.590 11.615 1.00 93.19 214 ASP A O 1
ATOM 1654 N N . PHE A 1 215 ? -11.799 3.748 11.070 1.00 95.31 215 PHE A N 1
ATOM 1655 C CA . PHE A 1 215 ? -11.482 3.785 9.647 1.00 95.31 215 PHE A CA 1
ATOM 1656 C C . PHE A 1 215 ? -12.747 3.979 8.813 1.00 95.31 215 PHE A C 1
ATOM 1658 O O . PHE A 1 215 ? -13.866 3.750 9.273 1.00 95.31 215 PHE A O 1
ATOM 1665 N N . ALA A 1 216 ? -12.562 4.441 7.585 1.00 94.62 216 ALA A N 1
ATOM 1666 C CA . ALA A 1 216 ? -13.619 4.641 6.615 1.00 94.62 216 ALA A CA 1
ATOM 1667 C C . ALA A 1 216 ? -13.380 3.721 5.417 1.00 94.62 216 ALA A C 1
ATOM 1669 O O . ALA A 1 216 ? -12.273 3.644 4.889 1.00 94.62 216 ALA A O 1
ATOM 1670 N N . GLU A 1 217 ? -14.431 3.031 4.994 1.00 93.12 217 GLU A N 1
ATOM 1671 C CA . GLU A 1 217 ? -14.428 2.212 3.787 1.00 93.12 217 GLU A CA 1
ATOM 1672 C C . GLU A 1 217 ? -15.055 3.016 2.644 1.00 93.12 217 GLU A C 1
ATOM 1674 O O . GLU A 1 217 ? -16.070 3.688 2.840 1.00 93.12 217 GLU A O 1
ATOM 1679 N N . THR A 1 218 ? -14.435 2.982 1.465 1.00 89.44 218 THR A N 1
ATOM 1680 C CA . THR A 1 218 ? -14.935 3.688 0.283 1.00 89.44 218 THR A CA 1
ATOM 1681 C C . THR A 1 218 ? -15.689 2.740 -0.635 1.00 89.44 218 THR A C 1
ATOM 1683 O O . THR A 1 218 ? -15.372 1.557 -0.727 1.00 89.44 218 THR A O 1
ATOM 1686 N N . ASN A 1 219 ? -16.691 3.267 -1.332 1.00 91.81 219 ASN A N 1
ATOM 1687 C CA . ASN A 1 219 ? -17.261 2.575 -2.475 1.00 91.81 219 ASN A CA 1
ATOM 1688 C C . ASN A 1 219 ? -16.347 2.862 -3.686 1.00 91.81 219 ASN A C 1
ATOM 1690 O O . ASN A 1 219 ? -16.211 4.031 -4.061 1.00 91.81 219 ASN A O 1
ATOM 1694 N N . PRO A 1 220 ? -15.745 1.837 -4.322 1.00 93.56 220 PRO A N 1
ATOM 1695 C CA . PRO A 1 220 ? -14.821 2.019 -5.445 1.00 93.56 220 PRO A CA 1
ATOM 1696 C C . PRO A 1 220 ? -15.488 2.569 -6.721 1.00 93.56 220 PRO A C 1
ATOM 1698 O O . PRO A 1 220 ? -14.796 2.782 -7.716 1.00 93.56 220 PRO A O 1
ATOM 1701 N N . PHE A 1 221 ? -16.802 2.814 -6.684 1.00 93.56 221 PHE A N 1
ATOM 1702 C CA . PHE A 1 221 ? -17.617 3.414 -7.746 1.00 93.56 221 PHE A CA 1
ATOM 1703 C C . PHE A 1 221 ? -18.311 4.720 -7.309 1.00 93.56 221 PHE A C 1
ATOM 1705 O O . PHE A 1 221 ? -19.308 5.133 -7.900 1.00 93.56 221 PHE A O 1
ATOM 1712 N N . ALA A 1 222 ? -17.846 5.351 -6.225 1.00 89.88 222 ALA A N 1
ATOM 1713 C CA . ALA A 1 222 ? -18.463 6.549 -5.653 1.00 89.88 222 ALA A CA 1
ATOM 1714 C C . ALA A 1 222 ? -18.191 7.849 -6.429 1.00 89.88 222 ALA A C 1
ATOM 1716 O O . ALA A 1 222 ? -18.626 8.909 -5.978 1.00 89.88 222 ALA A O 1
ATOM 1717 N N . MET A 1 223 ? -17.415 7.817 -7.519 1.00 88.50 223 MET A N 1
ATOM 1718 C CA . MET A 1 223 ? -16.930 9.014 -8.222 1.00 88.50 223 MET A CA 1
ATOM 1719 C C . MET A 1 223 ? -16.203 10.004 -7.286 1.00 88.50 223 MET A C 1
ATOM 1721 O O . MET A 1 223 ? -16.224 11.220 -7.483 1.00 88.50 223 MET A O 1
ATOM 1725 N N . ALA A 1 224 ? -15.547 9.477 -6.247 1.00 86.44 224 ALA A N 1
ATOM 1726 C CA . ALA A 1 224 ? -14.887 10.229 -5.182 1.00 86.44 224 ALA A CA 1
ATOM 1727 C C . ALA A 1 224 ? -13.456 9.715 -4.921 1.00 86.44 224 ALA A C 1
ATOM 1729 O O . ALA A 1 224 ? -12.919 8.899 -5.664 1.00 86.44 224 ALA A O 1
ATOM 1730 N N . ALA A 1 225 ? -12.796 10.204 -3.865 1.00 85.56 225 ALA A N 1
ATOM 1731 C CA . ALA A 1 225 ? -11.493 9.674 -3.461 1.00 85.56 225 ALA A CA 1
ATOM 1732 C C . ALA A 1 225 ? -11.581 8.157 -3.196 1.00 85.56 225 ALA A C 1
ATOM 1734 O O . ALA A 1 225 ? -12.449 7.706 -2.450 1.00 85.56 225 ALA A O 1
ATOM 1735 N N . GLY A 1 226 ? -10.687 7.383 -3.813 1.00 88.25 226 GLY A N 1
ATOM 1736 C CA . GLY A 1 226 ? -10.715 5.920 -3.751 1.00 88.25 226 GLY A CA 1
ATOM 1737 C C . GLY A 1 226 ? -11.661 5.234 -4.738 1.00 88.25 226 GLY A C 1
ATOM 1738 O O . GLY A 1 226 ? -11.860 4.029 -4.625 1.00 88.25 226 GLY A O 1
ATOM 1739 N N . ASP A 1 227 ? -12.214 5.980 -5.695 1.00 93.62 227 ASP A N 1
ATOM 1740 C CA . ASP A 1 227 ? -12.917 5.446 -6.862 1.00 93.62 227 ASP A CA 1
ATOM 1741 C C . ASP A 1 227 ? -11.940 4.985 -7.961 1.00 93.62 227 ASP A C 1
ATOM 1743 O O . ASP A 1 227 ? -10.875 5.583 -8.180 1.00 93.62 227 ASP A O 1
ATOM 1747 N N . LEU A 1 228 ? -12.313 3.923 -8.676 1.00 94.31 228 LEU A N 1
ATOM 1748 C CA . LEU A 1 228 ? -11.501 3.328 -9.736 1.00 94.31 228 LEU A CA 1
ATOM 1749 C C . LEU A 1 228 ? -11.393 4.240 -10.966 1.00 94.31 228 LEU A C 1
ATOM 1751 O O . LEU A 1 228 ? -10.288 4.496 -11.447 1.00 94.31 228 LEU A O 1
ATOM 1755 N N . ASN A 1 229 ? -12.512 4.773 -11.458 1.00 94.62 229 ASN A N 1
ATOM 1756 C CA . ASN A 1 229 ? -12.550 5.648 -12.633 1.00 94.62 229 ASN A CA 1
ATOM 1757 C C . ASN A 1 229 ? -11.833 6.974 -12.382 1.00 94.62 229 ASN A C 1
ATOM 1759 O O . ASN A 1 229 ? -11.126 7.472 -13.262 1.00 94.62 229 ASN A O 1
ATOM 1763 N N . VAL A 1 230 ? -11.967 7.542 -11.183 1.00 93.31 230 VAL A N 1
ATOM 1764 C CA . VAL A 1 230 ? -11.213 8.730 -10.759 1.00 93.31 230 VAL A CA 1
ATOM 1765 C C . VAL A 1 230 ? -9.711 8.439 -10.789 1.00 93.31 230 VAL A C 1
ATOM 1767 O O . VAL A 1 230 ? -8.943 9.251 -11.313 1.00 93.31 230 VAL A O 1
ATOM 1770 N N . SER A 1 231 ? -9.289 7.271 -10.294 1.00 93.75 231 SER A N 1
ATOM 1771 C CA . SER A 1 231 ? -7.881 6.854 -10.297 1.00 93.75 231 SER A CA 1
ATOM 1772 C C . SER A 1 231 ? -7.342 6.672 -11.722 1.00 93.75 231 SER A C 1
ATOM 1774 O O . SER A 1 231 ? -6.315 7.263 -12.068 1.00 93.75 231 SER A O 1
ATOM 1776 N N . ILE A 1 232 ? -8.069 5.949 -12.581 1.00 95.81 232 ILE A N 1
ATOM 1777 C CA . ILE A 1 232 ? -7.724 5.750 -14.001 1.00 95.81 232 ILE A CA 1
ATOM 1778 C C . ILE A 1 232 ? -7.656 7.090 -14.741 1.00 95.81 232 ILE A C 1
ATOM 1780 O O . ILE A 1 232 ? -6.719 7.339 -15.502 1.00 95.81 232 ILE A O 1
ATOM 1784 N N . SER A 1 233 ? -8.609 7.989 -14.491 1.00 95.25 233 SER A N 1
ATOM 1785 C CA . SER A 1 233 ? -8.631 9.323 -15.098 1.00 95.25 233 SER A CA 1
ATOM 1786 C C . SER A 1 233 ? -7.399 10.141 -14.709 1.00 95.25 233 SER A C 1
ATOM 1788 O O . SER A 1 233 ? -6.825 10.833 -15.549 1.00 95.25 233 SER A O 1
ATOM 1790 N N . GLY A 1 234 ? -6.976 10.065 -13.443 1.00 94.06 234 GLY A N 1
ATOM 1791 C CA . GLY A 1 234 ? -5.751 10.706 -12.963 1.00 94.06 234 GLY A CA 1
ATOM 1792 C C . GLY A 1 234 ? -4.501 10.163 -13.654 1.00 94.06 234 GLY A C 1
ATOM 1793 O O . GLY A 1 234 ? -3.689 10.944 -14.145 1.00 94.06 234 GLY A O 1
ATOM 1794 N N . ILE A 1 235 ? -4.383 8.837 -13.757 1.00 94.50 235 ILE A N 1
ATOM 1795 C CA . ILE A 1 235 ? -3.270 8.169 -14.451 1.00 94.50 235 ILE A CA 1
ATOM 1796 C C . ILE A 1 235 ? -3.238 8.578 -15.928 1.00 94.50 235 ILE A C 1
ATOM 1798 O O . ILE A 1 235 ? -2.202 9.016 -16.420 1.00 94.50 235 ILE A O 1
ATOM 1802 N N . THR A 1 236 ? -4.381 8.535 -16.611 1.00 95.25 236 THR A N 1
ATOM 1803 C CA . THR A 1 236 ? -4.498 8.908 -18.030 1.00 95.25 236 THR A CA 1
ATOM 1804 C C . THR A 1 236 ? -4.066 10.353 -18.270 1.00 95.25 236 THR A C 1
ATOM 1806 O O . THR A 1 236 ? -3.307 10.628 -19.197 1.00 95.25 236 THR A O 1
ATOM 1809 N N . LYS A 1 237 ? -4.486 11.289 -17.406 1.00 95.12 237 LYS A N 1
ATOM 1810 C CA . LYS A 1 237 ? -4.038 12.688 -17.479 1.00 95.12 237 LYS A CA 1
ATOM 1811 C C . LYS A 1 237 ? -2.521 12.798 -17.358 1.00 95.12 237 LYS A C 1
ATOM 1813 O O . LYS A 1 237 ? -1.921 13.539 -18.130 1.00 95.12 237 LYS A O 1
ATOM 1818 N N . SER A 1 238 ? -1.897 12.069 -16.435 1.00 93.44 238 SER A N 1
ATOM 1819 C CA . SER A 1 238 ? -0.436 12.064 -16.302 1.00 93.44 238 SER A CA 1
ATOM 1820 C C . SER A 1 238 ? 0.250 11.522 -17.558 1.00 93.44 238 SER A C 1
ATOM 1822 O O . SER A 1 238 ? 1.209 12.126 -18.035 1.00 93.44 238 SER A O 1
ATOM 1824 N N . LEU A 1 239 ? -0.270 10.439 -18.143 1.00 91.69 239 LEU A N 1
ATOM 1825 C CA . LEU A 1 239 ? 0.286 9.843 -19.362 1.00 91.69 239 LEU A CA 1
ATOM 1826 C C . LEU A 1 239 ? 0.225 10.787 -20.560 1.00 91.69 239 LEU A C 1
ATOM 1828 O O . LEU A 1 239 ? 1.225 10.952 -21.250 1.00 91.69 239 LEU A O 1
ATOM 1832 N N . LEU A 1 240 ? -0.901 11.475 -20.759 1.00 92.19 240 LEU A N 1
ATOM 1833 C CA . LEU A 1 240 ? -1.056 12.456 -21.840 1.00 92.19 240 LEU A CA 1
ATOM 1834 C C . LEU A 1 240 ? -0.089 13.645 -21.725 1.00 92.19 240 LEU A C 1
ATOM 1836 O O . LEU A 1 240 ? 0.192 14.299 -22.724 1.00 92.19 240 LEU A O 1
ATOM 1840 N N . ASN A 1 241 ? 0.411 13.929 -20.520 1.00 91.69 241 ASN A N 1
ATOM 1841 C CA . ASN A 1 241 ? 1.381 14.996 -20.270 1.00 91.69 241 ASN A CA 1
ATOM 1842 C C . ASN A 1 241 ? 2.830 14.488 -20.170 1.00 91.69 241 ASN A C 1
ATOM 1844 O O . ASN A 1 241 ? 3.739 15.288 -19.953 1.00 91.69 241 ASN A O 1
ATOM 1848 N N . THR A 1 242 ? 3.065 13.181 -20.309 1.00 88.75 242 THR A N 1
ATOM 1849 C CA . THR A 1 242 ? 4.414 12.607 -20.263 1.00 88.75 242 THR A CA 1
ATOM 1850 C C . THR A 1 242 ? 5.027 12.634 -21.666 1.00 88.75 242 THR A C 1
ATOM 1852 O O . THR A 1 242 ? 4.399 12.142 -22.605 1.00 88.75 242 THR A O 1
ATOM 1855 N N . PRO A 1 243 ? 6.243 13.183 -21.852 1.00 86.69 243 PRO A N 1
ATOM 1856 C CA . PRO A 1 243 ? 6.913 13.162 -23.148 1.00 86.69 243 PRO A CA 1
ATOM 1857 C C . PRO A 1 243 ? 7.110 11.726 -23.652 1.00 86.69 243 PRO A C 1
ATOM 1859 O O . PRO A 1 243 ? 7.750 10.918 -22.987 1.00 86.69 243 PRO A O 1
ATOM 1862 N N . SER A 1 244 ? 6.585 11.425 -24.840 1.00 82.19 244 SER A N 1
ATOM 1863 C CA . SER A 1 244 ? 6.635 10.092 -25.467 1.00 82.19 244 SER A CA 1
ATOM 1864 C C . SER A 1 244 ? 7.253 10.103 -26.871 1.00 82.19 244 SER A C 1
ATOM 1866 O O . SER A 1 244 ? 7.233 9.102 -27.579 1.00 82.19 244 SER A O 1
ATOM 1868 N N . ASN A 1 245 ? 7.841 11.234 -27.274 1.00 83.94 245 ASN A N 1
ATOM 1869 C CA . ASN A 1 245 ? 8.405 11.432 -28.615 1.00 83.94 245 ASN A CA 1
ATOM 1870 C C . ASN A 1 245 ? 9.843 10.908 -28.767 1.00 83.94 245 ASN A C 1
ATOM 1872 O O . ASN A 1 245 ? 10.391 10.928 -29.866 1.00 83.94 245 ASN A O 1
ATOM 1876 N N . LEU A 1 246 ? 10.481 10.506 -27.666 1.00 85.19 246 LEU A N 1
ATOM 1877 C CA . LEU A 1 246 ? 11.857 10.019 -27.637 1.00 85.19 246 LEU A CA 1
ATOM 1878 C C . LEU A 1 246 ? 11.910 8.684 -26.904 1.00 85.19 246 LEU A C 1
ATOM 1880 O O . LEU A 1 246 ? 11.171 8.458 -25.947 1.00 85.19 246 LEU A O 1
ATOM 1884 N N . VAL A 1 247 ? 12.828 7.823 -27.334 1.00 83.69 247 VAL A N 1
ATOM 1885 C CA . VAL A 1 247 ? 13.121 6.575 -26.633 1.00 83.69 247 VAL A CA 1
ATOM 1886 C C . VAL A 1 247 ? 13.910 6.906 -25.368 1.00 83.69 247 VAL A C 1
ATOM 1888 O O . VAL A 1 247 ? 15.012 7.452 -25.439 1.00 83.69 247 VAL A O 1
ATOM 1891 N N . GLY A 1 248 ? 13.327 6.593 -24.213 1.00 84.12 248 GLY A N 1
ATOM 1892 C CA . GLY A 1 248 ? 13.997 6.638 -22.918 1.00 84.12 248 GLY A CA 1
ATOM 1893 C C . GLY A 1 248 ? 14.477 5.250 -22.501 1.00 84.12 248 GLY A C 1
ATOM 1894 O O . GLY A 1 248 ? 13.870 4.246 -22.863 1.00 84.12 248 GLY A O 1
ATOM 1895 N N . TYR A 1 249 ? 15.544 5.204 -21.707 1.00 83.12 249 TYR A N 1
ATOM 1896 C CA . TYR A 1 249 ? 16.043 3.977 -21.089 1.00 83.12 249 TYR A CA 1
ATOM 1897 C C . TYR A 1 249 ? 16.063 4.160 -19.576 1.00 83.12 249 TYR A C 1
ATOM 1899 O O . TYR A 1 249 ? 16.484 5.206 -19.079 1.00 83.12 249 TYR A O 1
ATOM 1907 N N . ALA A 1 250 ? 15.617 3.140 -18.852 1.00 86.94 250 ALA A N 1
ATOM 1908 C CA . ALA A 1 250 ? 15.718 3.066 -17.405 1.00 86.94 250 ALA A CA 1
ATOM 1909 C C . ALA A 1 250 ? 16.404 1.752 -17.035 1.00 86.94 250 ALA A C 1
ATOM 1911 O O . ALA A 1 250 ? 16.112 0.707 -17.613 1.00 86.94 250 ALA A O 1
ATOM 1912 N N . GLN A 1 251 ? 17.317 1.813 -16.073 1.00 86.25 251 GLN A N 1
ATOM 1913 C CA . GLN A 1 251 ? 18.027 0.654 -15.555 1.00 86.25 251 GLN A CA 1
ATOM 1914 C C . GLN A 1 251 ? 18.169 0.806 -14.045 1.00 86.25 251 GLN A C 1
ATOM 1916 O O . GLN A 1 251 ? 18.454 1.895 -13.547 1.00 86.25 251 GLN A O 1
ATOM 1921 N N . GL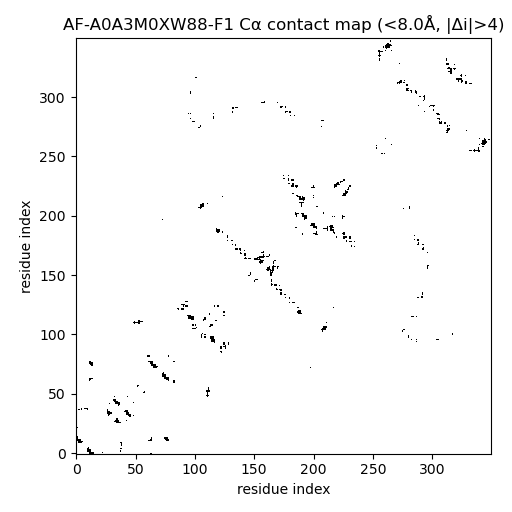N A 1 252 ? 17.983 -0.294 -13.323 1.00 88.00 252 GLN A N 1
ATOM 1922 C CA . GLN A 1 252 ? 18.308 -0.366 -11.906 1.00 88.00 252 GLN A CA 1
ATOM 1923 C C . GLN A 1 252 ? 19.790 -0.724 -11.750 1.00 88.00 252 GLN A C 1
ATOM 1925 O O . GLN A 1 252 ? 20.259 -1.697 -12.339 1.00 88.00 252 GLN A O 1
ATOM 1930 N N . ALA A 1 253 ? 20.521 0.056 -10.958 1.00 90.75 253 ALA A N 1
ATOM 1931 C CA . ALA A 1 253 ? 21.923 -0.191 -10.643 1.00 90.75 253 ALA A CA 1
ATOM 1932 C C . ALA A 1 253 ? 22.200 0.205 -9.187 1.00 90.75 253 ALA A C 1
ATOM 1934 O O . ALA A 1 253 ? 21.612 1.167 -8.684 1.00 90.75 253 ALA A O 1
ATOM 1935 N N . ASN A 1 254 ? 23.073 -0.530 -8.499 1.00 92.06 254 ASN A N 1
ATOM 1936 C CA . ASN A 1 254 ? 23.431 -0.209 -7.123 1.00 92.06 254 ASN A CA 1
ATOM 1937 C C . ASN A 1 254 ? 24.388 0.997 -7.115 1.00 92.06 254 ASN A C 1
ATOM 1939 O O . ASN A 1 254 ? 25.431 1.006 -7.765 1.00 92.06 254 ASN A O 1
ATOM 1943 N N . ALA A 1 255 ? 24.043 2.043 -6.359 1.00 92.81 255 ALA A N 1
ATOM 1944 C CA . ALA A 1 255 ? 24.850 3.261 -6.271 1.00 92.81 255 ALA A CA 1
ATOM 1945 C C . ALA A 1 255 ? 26.301 2.998 -5.814 1.00 92.81 255 ALA A C 1
ATOM 1947 O O . ALA A 1 255 ? 27.200 3.785 -6.110 1.00 92.81 255 ALA A O 1
ATOM 1948 N N . GLN A 1 256 ? 26.533 1.890 -5.110 1.00 94.12 256 GLN A N 1
ATOM 1949 C CA . GLN A 1 256 ? 27.834 1.484 -4.587 1.00 94.12 256 GLN A CA 1
ATOM 1950 C C . GLN A 1 256 ? 28.815 0.962 -5.642 1.00 94.12 256 GLN A C 1
ATOM 1952 O O . GLN A 1 256 ? 30.004 0.897 -5.336 1.00 94.12 256 GLN A O 1
ATOM 1957 N N . ASP A 1 257 ? 28.349 0.538 -6.817 1.00 94.81 257 ASP A N 1
ATOM 1958 C CA . ASP A 1 257 ? 29.190 -0.112 -7.836 1.00 94.81 257 ASP A CA 1
ATOM 1959 C C . ASP A 1 257 ? 28.810 0.204 -9.293 1.00 94.81 257 ASP A C 1
ATOM 1961 O O . ASP A 1 257 ? 29.486 -0.255 -10.210 1.00 94.81 257 ASP A O 1
ATOM 1965 N N . GLN A 1 258 ? 27.774 1.014 -9.523 1.00 94.25 258 GLN A N 1
ATOM 1966 C CA . GLN A 1 258 ? 27.379 1.440 -10.864 1.00 94.25 258 GLN A CA 1
ATOM 1967 C C . GLN A 1 258 ? 28.443 2.300 -11.569 1.00 94.25 258 GLN A C 1
ATOM 1969 O O . GLN A 1 258 ? 29.116 3.111 -10.928 1.00 94.25 258 GLN A O 1
ATOM 1974 N N . ASP A 1 259 ? 28.493 2.201 -12.897 1.00 95.44 259 ASP A N 1
ATOM 1975 C CA . ASP A 1 259 ? 29.288 3.030 -13.815 1.00 95.44 259 ASP A CA 1
ATOM 1976 C C . ASP A 1 259 ? 28.424 3.942 -14.712 1.00 95.44 259 ASP A C 1
ATOM 1978 O O . ASP A 1 259 ? 28.938 4.768 -15.468 1.00 95.44 259 ASP A O 1
ATOM 1982 N N . ILE A 1 260 ? 27.094 3.854 -14.607 1.00 93.00 260 ILE A N 1
ATOM 1983 C CA . ILE A 1 260 ? 26.149 4.665 -15.383 1.00 93.00 260 ILE A CA 1
ATOM 1984 C C . ILE A 1 260 ? 26.354 6.172 -15.191 1.00 93.00 260 ILE A C 1
ATOM 1986 O O . ILE A 1 260 ? 25.978 6.942 -16.074 1.00 93.00 260 ILE A O 1
ATOM 1990 N N . SER A 1 261 ? 26.928 6.611 -14.073 1.00 93.69 261 SER A N 1
ATOM 1991 C CA . SER A 1 261 ? 27.211 8.019 -13.778 1.00 93.69 261 SER A CA 1
ATOM 1992 C C . SER A 1 261 ? 28.525 8.523 -14.380 1.00 93.69 261 SER A C 1
ATOM 1994 O O . SER A 1 261 ? 28.815 9.708 -14.220 1.00 93.69 261 SER A O 1
ATOM 1996 N N . PHE A 1 262 ? 29.294 7.674 -15.074 1.00 95.50 262 PHE A N 1
ATOM 1997 C CA . PHE A 1 262 ? 30.597 8.035 -15.630 1.00 95.50 262 PHE A CA 1
ATOM 1998 C C . PHE A 1 262 ? 30.539 9.324 -16.462 1.00 95.50 262 PHE A C 1
ATOM 2000 O O . PHE A 1 262 ? 29.804 9.417 -17.449 1.00 95.50 262 PHE A O 1
ATOM 2007 N N . SER A 1 263 ? 31.346 10.314 -16.078 1.00 95.25 263 SER A N 1
ATOM 2008 C CA . SER A 1 263 ? 31.431 11.634 -16.707 1.00 95.25 263 SER A CA 1
ATOM 2009 C C . SER A 1 263 ? 30.087 12.372 -16.808 1.00 95.25 263 SER A C 1
ATOM 2011 O O . SER A 1 263 ? 29.867 13.141 -17.747 1.00 95.25 263 SER A O 1
ATOM 2013 N N . LYS A 1 264 ? 29.180 12.182 -15.840 1.00 94.25 264 LYS A N 1
ATOM 2014 C CA . LYS A 1 264 ? 27.891 12.896 -15.761 1.00 94.25 264 LYS A CA 1
ATOM 2015 C C . LYS A 1 264 ? 27.834 13.852 -14.572 1.00 94.25 264 LYS A C 1
ATOM 2017 O O . LYS A 1 264 ? 28.568 13.711 -13.598 1.00 94.25 264 LYS A O 1
ATOM 2022 N N . VAL A 1 265 ? 26.934 14.833 -14.658 1.00 94.69 265 VAL A N 1
ATOM 2023 C CA . VAL A 1 265 ? 26.519 15.625 -13.492 1.00 94.69 265 VAL A CA 1
ATOM 2024 C C . VAL A 1 265 ? 25.557 14.777 -12.672 1.00 94.69 265 VAL A C 1
ATOM 2026 O O . VAL A 1 265 ? 24.585 14.247 -13.212 1.00 94.69 265 VAL A O 1
ATOM 2029 N N . ILE A 1 266 ? 25.832 14.654 -11.378 1.00 92.31 266 ILE A N 1
ATOM 2030 C CA . ILE A 1 266 ? 25.047 13.837 -10.457 1.00 92.31 266 ILE A CA 1
ATOM 2031 C C . ILE A 1 266 ? 24.214 14.767 -9.576 1.00 92.31 266 ILE A C 1
ATOM 2033 O O . ILE A 1 266 ? 24.730 15.705 -8.979 1.00 92.31 266 ILE A O 1
ATOM 2037 N N . SER A 1 267 ? 22.915 14.497 -9.487 1.00 91.19 267 SER A N 1
ATOM 2038 C CA . SER A 1 267 ? 22.022 15.098 -8.498 1.00 91.19 267 SER A CA 1
ATOM 2039 C C . SER A 1 267 ? 21.263 13.962 -7.828 1.00 91.19 267 SER A C 1
ATOM 2041 O O . SER A 1 267 ? 20.602 13.180 -8.510 1.00 91.19 267 SER A O 1
ATOM 2043 N N . THR A 1 268 ? 21.427 13.815 -6.515 1.00 89.00 268 THR A N 1
ATOM 2044 C CA . THR A 1 268 ? 20.908 12.668 -5.762 1.00 89.00 268 THR A CA 1
ATOM 2045 C C . THR A 1 268 ? 20.340 13.102 -4.415 1.00 89.00 268 THR A C 1
ATOM 2047 O O . THR A 1 268 ? 20.841 14.041 -3.803 1.00 89.00 268 THR A O 1
ATOM 2050 N N . ASP A 1 269 ? 19.328 12.374 -3.944 1.00 88.75 269 ASP A N 1
ATOM 2051 C CA . ASP A 1 269 ? 18.762 12.476 -2.596 1.00 88.75 269 ASP A CA 1
ATOM 2052 C C . ASP A 1 269 ? 18.988 11.134 -1.865 1.00 88.75 269 ASP A C 1
ATOM 2054 O O . ASP A 1 269 ? 18.237 10.181 -2.089 1.00 88.75 269 ASP A O 1
ATOM 2058 N N . PRO A 1 270 ? 20.096 10.978 -1.112 1.00 84.25 270 PRO A N 1
ATOM 2059 C CA . PRO A 1 270 ? 20.487 9.695 -0.529 1.00 84.25 270 PRO A CA 1
ATOM 2060 C C . PRO A 1 270 ? 19.539 9.225 0.594 1.00 84.25 270 PRO A C 1
ATOM 2062 O O . PRO A 1 270 ? 18.808 10.022 1.179 1.00 84.25 270 PRO A O 1
ATOM 2065 N N . PRO A 1 271 ? 19.565 7.927 0.955 1.00 81.44 271 PRO A N 1
ATOM 2066 C CA . PRO A 1 271 ? 18.673 7.373 1.971 1.00 81.44 271 PRO A CA 1
ATOM 2067 C C . PRO A 1 271 ? 18.878 7.989 3.366 1.00 81.44 271 PRO A C 1
ATOM 2069 O O . PRO A 1 271 ? 19.994 8.239 3.819 1.00 81.44 271 PRO A O 1
ATOM 2072 N N . TYR A 1 272 ? 17.769 8.163 4.089 1.00 82.69 272 TYR A N 1
ATOM 2073 C CA . TYR A 1 272 ? 17.685 8.899 5.356 1.00 82.69 272 TYR A CA 1
ATOM 2074 C C . TYR A 1 272 ? 17.961 8.042 6.604 1.00 82.69 272 TYR A C 1
ATOM 2076 O O . TYR A 1 272 ? 17.166 8.053 7.545 1.00 82.69 272 TYR A O 1
ATOM 2084 N N . TYR A 1 273 ? 19.069 7.299 6.630 1.00 87.88 273 TYR A N 1
ATOM 2085 C CA . TYR A 1 273 ? 19.507 6.512 7.794 1.00 87.88 273 TYR A CA 1
ATOM 2086 C C . TYR A 1 273 ? 18.433 5.551 8.336 1.00 87.88 273 TYR A C 1
ATOM 2088 O O . TYR A 1 273 ? 18.237 4.463 7.796 1.00 87.88 273 TYR A O 1
ATOM 2096 N N . ASP A 1 274 ? 17.744 5.932 9.411 1.00 83.06 274 ASP A N 1
ATOM 2097 C CA . ASP A 1 274 ? 16.747 5.141 10.127 1.00 83.06 274 ASP A CA 1
ATOM 2098 C C . ASP A 1 274 ? 15.316 5.704 9.999 1.00 83.06 274 ASP A C 1
ATOM 2100 O O . ASP A 1 274 ? 14.404 5.189 10.652 1.00 83.06 274 ASP A O 1
ATOM 2104 N N . ASN A 1 275 ? 15.112 6.728 9.160 1.00 83.00 275 ASN A N 1
ATOM 2105 C CA . ASN A 1 275 ? 13.868 7.498 9.084 1.00 83.00 275 ASN A CA 1
ATOM 2106 C C . ASN A 1 275 ? 12.743 6.779 8.318 1.00 83.00 275 ASN A C 1
ATOM 2108 O O . ASN A 1 275 ? 11.590 6.817 8.742 1.00 83.00 275 ASN A O 1
ATOM 2112 N N . ILE A 1 276 ? 13.055 6.135 7.185 1.00 83.25 276 ILE A N 1
ATOM 2113 C CA . ILE A 1 276 ? 12.049 5.514 6.307 1.00 83.25 276 ILE A CA 1
ATOM 2114 C C . ILE A 1 276 ? 12.531 4.133 5.858 1.00 83.25 276 ILE A C 1
ATOM 2116 O O . ILE A 1 276 ? 13.561 4.020 5.201 1.00 83.25 276 ILE A O 1
ATOM 2120 N N . GLY A 1 277 ? 11.766 3.089 6.188 1.00 86.50 277 GLY A N 1
ATOM 2121 C CA . GLY A 1 277 ? 11.953 1.738 5.651 1.00 86.50 277 GLY A CA 1
ATOM 2122 C C . GLY A 1 277 ? 11.130 1.546 4.380 1.00 86.50 277 GLY A C 1
ATOM 2123 O O . GLY A 1 277 ? 10.050 0.954 4.433 1.00 86.50 277 GLY A O 1
ATOM 2124 N N . TYR A 1 278 ? 11.605 2.073 3.249 1.00 89.12 278 TYR A N 1
ATOM 2125 C CA . TYR A 1 278 ? 10.868 2.035 1.982 1.00 89.12 278 TYR A CA 1
ATOM 2126 C C . TYR A 1 278 ? 10.567 0.613 1.553 1.00 89.12 278 TYR A C 1
ATOM 2128 O O . TYR A 1 278 ? 9.452 0.343 1.112 1.00 89.12 278 TYR A O 1
ATOM 2136 N N . ALA A 1 279 ? 11.522 -0.301 1.704 1.00 91.94 279 ALA A N 1
ATOM 2137 C CA . ALA A 1 279 ? 11.320 -1.663 1.251 1.00 91.94 279 ALA A CA 1
ATOM 2138 C C . ALA A 1 279 ? 10.196 -2.357 2.039 1.00 91.94 279 ALA A C 1
ATOM 2140 O O . ALA A 1 279 ? 9.385 -3.050 1.433 1.00 91.94 279 ALA A O 1
ATOM 2141 N N . ASP A 1 280 ? 10.071 -2.141 3.353 1.00 93.00 280 ASP A N 1
ATOM 2142 C CA . ASP A 1 280 ? 8.965 -2.736 4.123 1.00 93.00 280 ASP A CA 1
ATOM 2143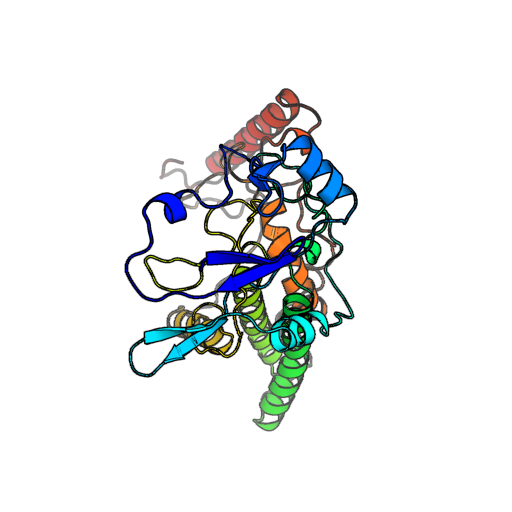 C C . ASP A 1 280 ? 7.621 -2.075 3.797 1.00 93.00 280 ASP A C 1
ATOM 2145 O O . ASP A 1 280 ? 6.599 -2.745 3.689 1.00 93.00 280 ASP A O 1
ATOM 2149 N N . LEU A 1 281 ? 7.592 -0.755 3.602 1.00 94.56 281 LEU A N 1
ATOM 2150 C CA . LEU A 1 281 ? 6.356 -0.063 3.223 1.00 94.56 281 LEU A CA 1
ATOM 2151 C C . LEU A 1 281 ? 5.908 -0.435 1.803 1.00 94.56 281 LEU A C 1
ATOM 2153 O O . LEU A 1 281 ? 4.710 -0.539 1.552 1.00 94.56 281 LEU A O 1
ATOM 2157 N N . SER A 1 282 ? 6.854 -0.687 0.896 1.00 95.44 282 SER A N 1
ATOM 2158 C CA . SER A 1 282 ? 6.582 -1.065 -0.496 1.00 95.44 282 SER A CA 1
ATOM 2159 C C . SER A 1 282 ? 5.882 -2.415 -0.610 1.00 95.44 282 SER A C 1
ATOM 2161 O O . SER A 1 282 ? 5.127 -2.614 -1.559 1.00 95.44 282 SER A O 1
ATOM 2163 N N . ASP A 1 283 ? 6.059 -3.320 0.359 1.00 96.81 283 ASP A N 1
ATOM 2164 C CA . ASP A 1 283 ? 5.362 -4.610 0.350 1.00 96.81 283 ASP A CA 1
ATOM 2165 C C . ASP A 1 283 ? 3.834 -4.457 0.416 1.00 96.81 283 ASP A C 1
ATOM 2167 O O . ASP A 1 283 ? 3.122 -5.311 -0.110 1.00 96.81 283 ASP A O 1
ATOM 2171 N N . PHE A 1 284 ? 3.326 -3.341 0.960 1.00 97.44 284 PHE A N 1
ATOM 2172 C CA . PHE A 1 284 ? 1.895 -3.021 0.936 1.00 97.44 284 PHE A CA 1
ATOM 2173 C C . PHE A 1 284 ? 1.334 -2.987 -0.491 1.00 97.44 284 PHE A C 1
ATOM 2175 O O . PHE A 1 284 ? 0.239 -3.490 -0.728 1.00 97.44 284 PHE A O 1
ATOM 2182 N N . PHE A 1 285 ? 2.084 -2.419 -1.439 1.00 97.56 285 PHE A N 1
ATOM 2183 C CA . PHE A 1 285 ? 1.705 -2.347 -2.854 1.00 97.56 285 PHE A CA 1
ATOM 2184 C C . PHE A 1 285 ? 2.173 -3.580 -3.627 1.00 97.56 285 PHE A C 1
ATOM 2186 O O . PHE A 1 285 ? 1.441 -4.126 -4.451 1.00 97.56 285 PHE A O 1
ATOM 2193 N N . TYR A 1 286 ? 3.374 -4.075 -3.315 1.00 97.69 286 TYR A N 1
ATOM 2194 C CA . TYR A 1 286 ? 3.995 -5.195 -4.019 1.00 97.69 286 TYR A CA 1
ATOM 2195 C C . TYR A 1 286 ? 3.100 -6.430 -4.076 1.00 97.69 286 TYR A C 1
ATOM 2197 O O . TYR A 1 286 ? 3.046 -7.087 -5.111 1.00 97.69 286 TYR A O 1
ATOM 2205 N N . VAL A 1 287 ? 2.379 -6.753 -2.999 1.00 97.25 287 VAL A N 1
ATOM 2206 C CA . VAL A 1 287 ? 1.491 -7.928 -2.975 1.00 97.25 287 VAL A CA 1
ATOM 2207 C C . VAL A 1 287 ? 0.367 -7.844 -4.015 1.00 97.25 287 VAL A C 1
ATOM 2209 O O . VAL A 1 287 ? 0.009 -8.868 -4.601 1.00 97.25 287 VAL A O 1
ATOM 2212 N N . TRP A 1 288 ? -0.143 -6.640 -4.290 1.00 97.69 288 TRP A N 1
ATOM 2213 C CA . TRP A 1 288 ? -1.188 -6.388 -5.285 1.00 97.69 288 TRP A CA 1
ATOM 2214 C C . TRP A 1 288 ? -0.607 -6.325 -6.695 1.00 97.69 288 TRP A C 1
ATOM 2216 O O . TRP A 1 288 ? -1.074 -7.048 -7.578 1.00 97.69 288 TRP A O 1
ATOM 2226 N N . LEU A 1 289 ? 0.476 -5.564 -6.890 1.00 97.94 289 LEU A N 1
ATOM 2227 C CA . LEU A 1 289 ? 1.199 -5.513 -8.165 1.00 97.94 289 LEU A CA 1
ATOM 2228 C C . LEU A 1 289 ? 1.653 -6.899 -8.613 1.00 97.94 289 LEU A C 1
ATOM 2230 O O . LEU A 1 289 ? 1.471 -7.266 -9.769 1.00 97.94 289 LEU A O 1
ATOM 2234 N N . ARG A 1 290 ? 2.186 -7.709 -7.697 1.00 97.44 290 ARG A N 1
ATOM 2235 C CA . ARG A 1 290 ? 2.602 -9.083 -7.979 1.00 97.44 290 ARG A CA 1
ATOM 2236 C C . ARG A 1 290 ? 1.442 -9.941 -8.460 1.00 97.44 290 ARG A C 1
ATOM 2238 O O . ARG A 1 290 ? 1.631 -10.726 -9.385 1.00 97.44 290 ARG A O 1
ATOM 2245 N N . ARG A 1 291 ? 0.261 -9.826 -7.845 1.00 95.69 291 ARG A N 1
ATOM 2246 C CA . ARG A 1 291 ? -0.927 -10.564 -8.294 1.00 95.69 291 ARG A CA 1
ATOM 2247 C C . ARG A 1 291 ? -1.286 -10.177 -9.728 1.00 95.69 291 ARG A C 1
ATOM 2249 O O . ARG A 1 291 ? -1.484 -11.063 -10.553 1.00 95.69 291 ARG A O 1
ATOM 2256 N N . SER A 1 292 ? -1.300 -8.879 -10.019 1.00 97.12 292 SER A N 1
ATOM 2257 C CA . SER A 1 292 ? -1.736 -8.359 -11.315 1.00 97.12 292 SER A CA 1
ATOM 2258 C C . SER A 1 292 ? -0.687 -8.466 -12.423 1.00 97.12 292 SER A C 1
ATOM 2260 O O . SER A 1 292 ? -1.069 -8.560 -13.579 1.00 97.12 292 SER A O 1
ATOM 2262 N N . LEU A 1 293 ? 0.616 -8.422 -12.125 1.00 98.25 293 LEU A N 1
ATOM 2263 C CA . LEU A 1 293 ? 1.672 -8.202 -13.129 1.00 98.25 293 LEU A CA 1
ATOM 2264 C C . LEU A 1 293 ? 2.730 -9.304 -13.205 1.00 98.25 293 LEU A C 1
ATOM 2266 O O . LEU A 1 293 ? 3.556 -9.271 -14.116 1.00 98.25 293 LEU A O 1
ATOM 2270 N N . LYS A 1 294 ? 2.721 -10.308 -12.318 1.00 97.31 294 LYS A N 1
ATOM 2271 C CA . LYS A 1 294 ? 3.685 -11.421 -12.393 1.00 97.31 294 LYS A CA 1
ATOM 2272 C C . LYS A 1 294 ? 3.706 -12.152 -13.747 1.00 97.31 294 LYS A C 1
ATOM 2274 O O . LYS A 1 294 ? 4.804 -12.510 -14.165 1.00 97.31 294 LYS A O 1
ATOM 2279 N N . PRO A 1 295 ? 2.574 -12.374 -14.449 1.00 95.88 295 PRO A N 1
ATOM 2280 C CA . PRO A 1 295 ? 2.607 -12.975 -15.786 1.00 95.88 295 PRO A CA 1
ATOM 2281 C C . PRO A 1 295 ? 3.341 -12.128 -16.836 1.00 95.88 295 PRO A C 1
ATOM 2283 O O . PRO A 1 295 ? 3.825 -12.681 -17.816 1.00 95.88 295 PRO A O 1
ATOM 2286 N N . ILE A 1 296 ? 3.421 -10.808 -16.629 1.00 97.69 296 ILE A N 1
ATOM 2287 C CA . ILE A 1 296 ? 4.038 -9.848 -17.557 1.00 97.69 296 ILE A CA 1
ATOM 2288 C C . ILE A 1 296 ? 5.510 -9.621 -17.198 1.00 97.69 296 ILE A C 1
ATOM 2290 O O . ILE A 1 296 ? 6.361 -9.656 -18.077 1.00 97.69 296 ILE A O 1
ATOM 2294 N N . TYR A 1 297 ? 5.811 -9.435 -15.908 1.00 96.88 297 TYR A N 1
ATOM 2295 C CA . TYR A 1 297 ? 7.159 -9.184 -15.387 1.00 96.88 297 TYR A CA 1
ATOM 2296 C C . TYR A 1 297 ? 7.572 -10.263 -14.376 1.00 96.88 297 TYR A C 1
ATOM 2298 O O . TYR A 1 297 ? 7.661 -9.998 -13.168 1.00 96.88 297 TYR A O 1
ATOM 2306 N N . PRO A 1 298 ? 7.827 -11.504 -14.821 1.00 95.75 298 PRO A N 1
ATOM 2307 C CA . PRO A 1 298 ? 8.151 -12.605 -13.919 1.00 95.75 298 PRO A CA 1
ATOM 2308 C C . PRO A 1 298 ? 9.445 -12.359 -13.134 1.00 95.75 298 PRO A C 1
ATOM 2310 O O . PRO A 1 298 ? 9.543 -12.810 -11.994 1.00 95.75 298 PRO A O 1
ATOM 2313 N N . GLY A 1 299 ? 10.404 -11.618 -13.706 1.00 93.88 299 GLY A N 1
ATOM 2314 C CA . GLY A 1 299 ? 11.649 -11.235 -13.035 1.00 93.88 299 GLY A CA 1
ATOM 2315 C C . GLY A 1 299 ? 11.429 -10.263 -11.872 1.00 93.88 299 GLY A C 1
ATOM 2316 O O . GLY A 1 299 ? 11.900 -10.519 -10.765 1.00 93.88 299 GLY A O 1
ATOM 2317 N N . LEU A 1 300 ? 10.653 -9.193 -12.086 1.00 93.00 300 LEU A N 1
ATOM 2318 C CA . LEU A 1 300 ? 10.356 -8.189 -11.049 1.00 93.00 300 LEU A CA 1
ATOM 2319 C C . LEU A 1 300 ? 9.500 -8.760 -9.906 1.00 93.00 300 LEU A C 1
ATOM 2321 O O . LEU A 1 300 ? 9.644 -8.374 -8.744 1.00 93.00 300 LEU A O 1
ATOM 2325 N N . PHE A 1 301 ? 8.618 -9.711 -10.225 1.00 96.06 301 PHE A N 1
ATOM 2326 C CA . PHE A 1 301 ? 7.645 -10.281 -9.289 1.00 96.06 301 PHE A CA 1
ATOM 2327 C C . PHE A 1 301 ? 7.945 -11.737 -8.885 1.00 96.06 301 PHE A C 1
ATOM 2329 O O . PHE A 1 301 ? 7.044 -12.498 -8.501 1.00 96.06 301 PHE A O 1
ATOM 2336 N N . ALA A 1 302 ? 9.217 -12.140 -8.965 1.00 94.19 302 ALA A N 1
ATOM 2337 C CA . ALA A 1 302 ? 9.662 -13.494 -8.640 1.00 94.19 302 ALA A CA 1
ATOM 2338 C C . ALA A 1 302 ? 9.497 -13.827 -7.145 1.00 94.19 302 ALA A C 1
ATOM 2340 O O . ALA A 1 302 ? 9.023 -14.912 -6.789 1.00 94.19 302 ALA A O 1
ATOM 2341 N N . THR A 1 303 ? 9.850 -12.888 -6.266 1.00 93.88 303 THR A N 1
ATOM 2342 C CA . THR A 1 303 ? 9.847 -13.055 -4.805 1.00 93.88 303 THR A CA 1
ATOM 2343 C C . THR A 1 303 ? 8.464 -12.803 -4.193 1.00 93.88 303 THR A C 1
ATOM 2345 O O . THR A 1 303 ? 7.524 -12.408 -4.875 1.00 93.88 303 THR A O 1
ATOM 2348 N N . LEU A 1 304 ? 8.295 -13.102 -2.898 1.00 92.56 304 LEU A N 1
ATOM 2349 C CA . LEU A 1 304 ? 7.051 -12.822 -2.152 1.00 92.56 304 LEU A CA 1
ATOM 2350 C C . LEU A 1 3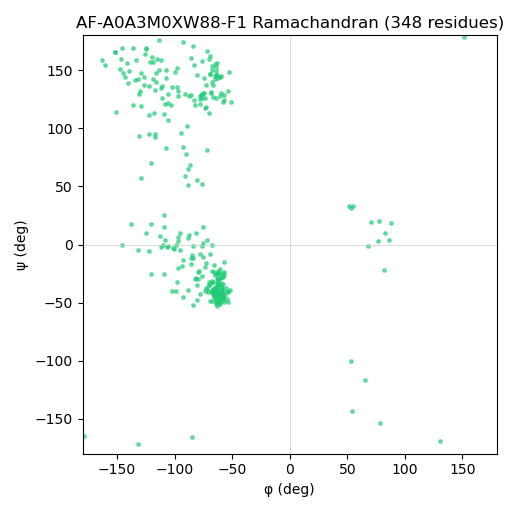04 ? 6.997 -11.400 -1.563 1.00 92.56 304 LEU A C 1
ATOM 2352 O O . LEU A 1 304 ? 5.924 -10.930 -1.192 1.00 92.56 304 LEU A O 1
ATOM 2356 N N . ALA A 1 305 ? 8.148 -10.735 -1.487 1.00 94.31 305 ALA A N 1
ATOM 2357 C CA . ALA A 1 305 ? 8.349 -9.392 -0.955 1.00 94.31 305 ALA A CA 1
ATOM 2358 C C . ALA A 1 305 ? 9.477 -8.703 -1.736 1.00 94.31 305 ALA A C 1
ATOM 2360 O O . ALA A 1 305 ? 10.312 -9.391 -2.340 1.00 94.31 305 ALA A O 1
ATOM 2361 N N . VAL A 1 306 ? 9.537 -7.369 -1.704 1.00 93.19 306 VAL A N 1
ATOM 2362 C CA . VAL A 1 306 ? 10.628 -6.629 -2.359 1.00 93.19 306 VAL A CA 1
ATOM 2363 C C . VAL A 1 306 ? 11.968 -6.885 -1.652 1.00 93.19 306 VAL A C 1
ATOM 2365 O O . VAL A 1 306 ? 11.970 -7.108 -0.433 1.00 93.19 306 VAL A O 1
ATOM 2368 N N . PRO A 1 307 ? 13.110 -6.832 -2.365 1.00 91.69 307 PRO A N 1
ATOM 2369 C CA . PRO A 1 307 ? 14.432 -7.009 -1.766 1.00 91.69 307 PRO A CA 1
ATOM 2370 C C . PRO A 1 307 ? 14.676 -6.057 -0.585 1.00 91.69 307 PRO A C 1
ATOM 2372 O O . PRO A 1 307 ? 14.421 -4.860 -0.679 1.00 91.69 307 PRO A O 1
ATOM 2375 N N . LYS A 1 308 ? 15.172 -6.594 0.540 1.00 91.44 308 LYS A N 1
ATOM 2376 C CA . LYS A 1 308 ? 15.470 -5.818 1.766 1.00 91.44 308 LYS A CA 1
ATOM 2377 C C . LYS A 1 308 ? 16.959 -5.657 2.051 1.00 91.44 308 LYS A C 1
ATOM 2379 O O . LYS A 1 308 ? 17.343 -4.736 2.765 1.00 91.44 308 LYS A O 1
ATOM 2384 N N . ALA A 1 309 ? 17.773 -6.592 1.559 1.00 88.25 309 ALA A N 1
ATOM 2385 C CA . ALA A 1 309 ? 19.183 -6.707 1.925 1.00 88.25 309 ALA A CA 1
ATOM 2386 C C . ALA A 1 309 ? 20.031 -5.556 1.367 1.00 88.25 309 ALA A C 1
ATOM 2388 O O . ALA A 1 309 ? 20.960 -5.104 2.025 1.00 88.25 309 ALA A O 1
ATOM 2389 N N . GLU A 1 310 ? 19.684 -5.078 0.174 1.00 85.81 310 GLU A N 1
ATOM 2390 C CA . GLU A 1 310 ? 20.409 -4.017 -0.532 1.00 85.81 310 GLU A CA 1
ATOM 2391 C C . GLU A 1 310 ? 19.958 -2.607 -0.116 1.00 85.81 310 GLU A C 1
ATOM 2393 O O . GLU A 1 310 ? 20.623 -1.624 -0.433 1.00 85.81 310 GLU A O 1
ATOM 2398 N N . GLU A 1 311 ? 18.843 -2.481 0.613 1.00 90.62 311 GLU A N 1
ATOM 2399 C CA . GLU A 1 311 ? 18.357 -1.185 1.086 1.00 90.62 311 GLU A CA 1
ATOM 2400 C C . GLU A 1 311 ? 19.292 -0.640 2.178 1.00 90.62 311 GLU A C 1
ATOM 2402 O O . GLU A 1 311 ? 19.360 -1.181 3.286 1.00 90.62 311 GLU A O 1
ATOM 2407 N N . LEU A 1 312 ? 19.991 0.461 1.882 1.00 91.00 312 LEU A N 1
ATOM 2408 C CA . LEU A 1 312 ? 20.871 1.153 2.827 1.00 91.00 312 LEU A CA 1
ATOM 2409 C C . LEU A 1 312 ? 20.071 1.894 3.906 1.00 91.00 312 LEU A C 1
ATOM 2411 O O . LEU A 1 312 ? 19.874 3.105 3.838 1.00 91.00 312 LEU A O 1
ATOM 2415 N N . VAL A 1 313 ? 19.644 1.152 4.931 1.00 90.56 313 VAL A N 1
ATOM 2416 C CA . VAL A 1 313 ? 18.947 1.669 6.118 1.00 90.56 313 VAL A CA 1
ATOM 2417 C C . VAL A 1 313 ? 19.548 1.142 7.420 1.00 90.56 313 VAL A C 1
ATOM 2419 O O . VAL A 1 313 ? 19.909 -0.035 7.546 1.00 90.56 313 VAL A O 1
ATOM 2422 N N . ALA A 1 314 ? 19.587 2.003 8.434 1.00 91.06 314 ALA A N 1
ATOM 2423 C CA . ALA A 1 314 ? 20.048 1.674 9.778 1.00 91.06 314 ALA A CA 1
ATOM 2424 C C . ALA A 1 314 ? 18.902 1.107 10.629 1.00 91.06 314 ALA A C 1
ATOM 2426 O O . ALA A 1 314 ? 18.406 1.717 11.575 1.00 91.06 314 ALA A O 1
ATOM 2427 N N . THR A 1 315 ? 18.456 -0.095 10.269 1.00 90.12 315 THR A N 1
ATOM 2428 C CA . THR A 1 315 ? 17.315 -0.773 10.893 1.00 90.12 315 THR A CA 1
ATOM 2429 C C . THR A 1 315 ? 17.765 -1.920 11.811 1.00 90.12 315 THR A C 1
ATOM 2431 O O . THR A 1 315 ? 18.164 -2.972 11.307 1.00 90.12 315 THR A O 1
ATOM 2434 N N . PRO A 1 316 ? 17.678 -1.792 13.154 1.00 90.31 316 PRO A N 1
ATOM 2435 C CA . PRO A 1 316 ? 18.246 -2.783 14.076 1.00 90.31 316 PRO A CA 1
ATOM 2436 C C . PRO A 1 316 ? 17.698 -4.201 13.907 1.00 90.31 316 PRO A C 1
ATOM 2438 O O . PRO A 1 316 ? 18.464 -5.156 14.000 1.00 90.31 316 PRO A O 1
ATOM 2441 N N . TYR A 1 317 ? 16.400 -4.361 13.621 1.00 88.94 317 TYR A N 1
ATOM 2442 C CA . TYR A 1 317 ? 15.799 -5.692 13.484 1.00 88.94 317 TYR A CA 1
ATOM 2443 C C . TYR A 1 317 ? 16.346 -6.466 12.267 1.00 88.94 317 TYR A C 1
ATOM 2445 O O . TYR A 1 317 ? 16.330 -7.693 12.281 1.00 88.94 317 TYR A O 1
ATOM 2453 N N . ARG A 1 318 ? 16.867 -5.770 11.242 1.00 89.44 318 ARG A N 1
ATOM 2454 C CA . ARG A 1 318 ? 17.493 -6.392 10.060 1.00 89.44 318 ARG A CA 1
ATOM 2455 C C . ARG A 1 318 ? 18.950 -6.786 10.293 1.00 89.44 318 ARG A C 1
ATOM 2457 O O . ARG A 1 318 ? 19.420 -7.754 9.711 1.00 89.44 318 ARG A O 1
ATOM 2464 N N . HIS A 1 319 ? 19.651 -6.052 11.157 1.00 91.00 319 HIS A N 1
ATOM 2465 C CA . HIS A 1 319 ? 21.103 -6.188 11.355 1.00 91.00 319 HIS A CA 1
ATOM 2466 C C . HIS A 1 319 ? 21.483 -6.790 12.717 1.00 91.00 319 HIS A C 1
ATOM 2468 O O . HIS A 1 319 ? 22.661 -6.967 13.028 1.00 91.00 319 HIS A O 1
ATOM 2474 N N . GLY A 1 320 ? 20.494 -7.108 13.553 1.00 90.62 320 GLY A N 1
ATOM 2475 C CA . GLY A 1 320 ? 20.637 -7.758 14.859 1.00 90.62 320 GLY A CA 1
ATOM 2476 C C . GLY A 1 320 ? 21.012 -6.828 16.018 1.00 90.62 320 GLY A C 1
ATOM 2477 O O . GLY A 1 320 ? 20.750 -7.168 17.168 1.00 90.62 320 GLY A O 1
ATOM 2478 N N . SER A 1 321 ? 21.601 -5.658 15.755 1.00 93.38 321 SER A N 1
ATOM 2479 C CA . SER A 1 321 ? 21.822 -4.615 16.765 1.00 93.38 321 SER A CA 1
ATOM 2480 C C . SER A 1 321 ? 21.844 -3.223 16.136 1.00 93.38 321 SER A C 1
ATOM 2482 O O . SER A 1 321 ? 21.965 -3.083 14.915 1.00 93.38 321 SER A O 1
ATOM 2484 N N . LYS A 1 322 ? 21.738 -2.184 16.972 1.00 93.38 322 LYS A N 1
ATOM 2485 C CA . LYS A 1 322 ? 21.820 -0.791 16.521 1.00 93.38 322 LYS A CA 1
ATOM 2486 C C . LYS A 1 322 ? 23.195 -0.481 15.923 1.00 93.38 322 LYS A C 1
ATOM 2488 O O . LYS A 1 322 ? 23.271 0.118 14.861 1.00 93.38 322 LYS A O 1
ATOM 2493 N N . GLU A 1 323 ? 24.260 -0.964 16.552 1.00 96.12 323 GLU A N 1
ATOM 2494 C CA . GLU A 1 323 ? 25.649 -0.731 16.140 1.00 96.12 323 GLU A CA 1
ATOM 2495 C C . GLU A 1 323 ? 25.958 -1.409 14.801 1.00 96.12 323 GLU A C 1
ATOM 2497 O O . GLU A 1 323 ? 26.662 -0.851 13.961 1.00 96.12 323 GLU A O 1
ATOM 2502 N N . LYS A 1 324 ? 25.422 -2.618 14.579 1.00 95.75 324 LYS A N 1
ATOM 2503 C CA . LYS A 1 324 ? 25.554 -3.316 13.292 1.00 95.75 324 LYS A CA 1
ATOM 2504 C C . LYS A 1 324 ? 24.782 -2.601 12.185 1.00 95.75 324 LYS A C 1
ATOM 2506 O O . LYS A 1 324 ? 25.307 -2.467 11.085 1.00 95.75 324 LYS A O 1
ATOM 2511 N N . ALA A 1 325 ? 23.576 -2.120 12.487 1.00 93.81 325 ALA A N 1
ATOM 2512 C CA . ALA A 1 325 ? 22.760 -1.362 11.543 1.00 93.81 325 ALA A CA 1
ATOM 2513 C C . ALA A 1 325 ? 23.420 -0.036 11.138 1.00 93.81 325 ALA A C 1
ATOM 2515 O O . ALA A 1 325 ? 23.472 0.298 9.956 1.00 93.81 325 ALA A O 1
ATOM 2516 N N . GLU A 1 326 ? 23.962 0.685 12.117 1.00 95.88 326 GLU A N 1
ATOM 2517 C CA . GLU A 1 326 ? 24.721 1.916 11.906 1.00 95.88 326 GLU A CA 1
ATOM 2518 C C . GLU A 1 326 ? 25.953 1.668 11.035 1.00 95.88 326 GLU A C 1
ATOM 2520 O O . GLU A 1 326 ? 26.166 2.369 10.048 1.00 95.88 326 GLU A O 1
ATOM 2525 N N . ARG A 1 327 ? 26.729 0.622 11.344 1.00 96.50 327 ARG A N 1
ATOM 2526 C CA . ARG A 1 327 ? 27.911 0.254 10.558 1.00 96.50 327 ARG A CA 1
ATOM 2527 C C . ARG A 1 327 ? 27.557 -0.078 9.111 1.00 96.50 327 ARG A C 1
ATOM 2529 O O . ARG A 1 327 ? 28.191 0.464 8.213 1.00 96.50 327 ARG A O 1
ATOM 2536 N N . PHE A 1 328 ? 26.545 -0.921 8.894 1.00 95.00 328 PHE A N 1
ATOM 2537 C CA . PHE A 1 328 ? 26.075 -1.278 7.553 1.00 95.00 328 PHE A CA 1
ATOM 2538 C C . PHE A 1 328 ? 25.718 -0.032 6.736 1.00 95.00 328 PHE A C 1
ATOM 2540 O O . PHE A 1 328 ? 26.166 0.116 5.599 1.00 95.00 328 PHE A O 1
ATOM 2547 N N . PHE A 1 329 ? 24.967 0.896 7.337 1.00 95.31 329 PHE A N 1
ATOM 2548 C CA . PHE A 1 329 ? 24.608 2.141 6.673 1.00 95.31 329 PHE A CA 1
ATOM 2549 C C . PHE A 1 329 ? 25.833 3.007 6.366 1.00 95.31 329 PHE A C 1
ATOM 2551 O O . PHE A 1 329 ? 25.998 3.435 5.229 1.00 95.31 329 PHE A O 1
ATOM 2558 N N . LEU A 1 330 ? 26.698 3.271 7.351 1.00 96.00 330 LEU A N 1
ATOM 2559 C CA . LEU A 1 330 ? 27.839 4.177 7.184 1.00 96.00 330 LEU A CA 1
ATOM 2560 C C . LEU A 1 330 ? 28.861 3.639 6.180 1.00 96.00 330 LEU A C 1
ATOM 2562 O O . LEU A 1 330 ? 29.335 4.391 5.328 1.00 96.00 330 LEU A O 1
ATOM 2566 N N . GLU A 1 331 ? 29.187 2.347 6.244 1.00 96.25 331 GLU A N 1
ATOM 2567 C CA . GLU A 1 331 ? 30.082 1.705 5.275 1.00 96.25 331 GLU A CA 1
ATOM 2568 C C . GLU A 1 331 ? 29.462 1.712 3.878 1.00 96.25 331 GLU A C 1
ATOM 2570 O O . GLU A 1 331 ? 30.131 2.052 2.897 1.00 96.25 331 GLU A O 1
ATOM 2575 N N . GLY A 1 332 ? 28.167 1.408 3.789 1.00 95.69 332 GLY A N 1
ATOM 2576 C CA . GLY A 1 332 ? 27.464 1.376 2.523 1.00 95.69 332 GLY A CA 1
ATOM 2577 C C . GLY A 1 332 ? 27.329 2.749 1.866 1.00 95.69 332 GLY A C 1
ATOM 2578 O O . GLY A 1 332 ? 27.575 2.874 0.665 1.00 95.69 332 GLY A O 1
ATOM 2579 N N . MET A 1 333 ? 27.019 3.780 2.653 1.00 95.88 333 MET A N 1
ATOM 2580 C CA . MET A 1 333 ? 26.970 5.174 2.213 1.00 95.88 333 MET A CA 1
ATOM 2581 C C . MET A 1 333 ? 28.345 5.700 1.832 1.00 95.88 333 MET A C 1
ATOM 2583 O O . MET A 1 333 ? 28.470 6.381 0.819 1.00 95.88 333 MET A O 1
ATOM 2587 N N . LYS A 1 334 ? 29.392 5.354 2.589 1.00 95.88 334 LYS A N 1
ATOM 2588 C CA . LYS A 1 334 ? 30.768 5.703 2.225 1.00 95.88 334 LYS A CA 1
ATOM 2589 C C . LYS A 1 334 ? 31.126 5.136 0.854 1.00 95.88 334 LYS A C 1
ATOM 2591 O O . LYS A 1 334 ? 31.687 5.861 0.040 1.00 95.88 334 LYS A O 1
ATOM 2596 N N . LYS A 1 335 ? 30.780 3.871 0.586 1.00 96.75 335 LYS A N 1
ATOM 2597 C CA . LYS A 1 335 ? 31.023 3.237 -0.716 1.00 96.75 335 LYS A CA 1
ATOM 2598 C C . LYS A 1 335 ? 30.226 3.913 -1.836 1.00 96.75 335 LYS A C 1
ATOM 2600 O O . LYS A 1 335 ? 30.801 4.207 -2.875 1.00 96.75 335 LYS A O 1
ATOM 2605 N N . ALA A 1 336 ? 28.946 4.212 -1.608 1.00 95.31 336 ALA A N 1
ATOM 2606 C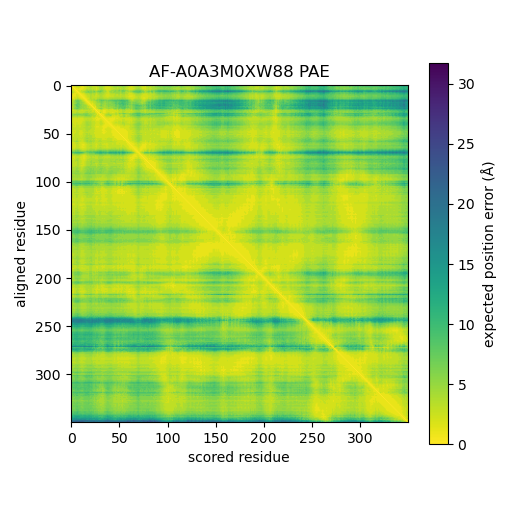 CA . ALA A 1 336 ? 28.112 4.915 -2.583 1.00 95.31 336 ALA A CA 1
ATOM 2607 C C . ALA A 1 336 ? 28.662 6.313 -2.909 1.00 95.31 336 ALA A C 1
ATOM 2609 O O . ALA A 1 336 ? 28.882 6.623 -4.073 1.00 95.31 336 ALA A O 1
ATOM 2610 N N . LEU A 1 337 ? 28.955 7.134 -1.896 1.00 94.31 337 LEU A N 1
ATOM 2611 C CA . LEU A 1 337 ? 29.499 8.482 -2.095 1.00 94.31 337 LEU A CA 1
ATOM 2612 C C . LEU A 1 337 ? 30.880 8.458 -2.754 1.00 94.31 337 LEU A C 1
ATOM 2614 O O . LEU A 1 337 ? 31.158 9.289 -3.612 1.00 94.31 337 LEU A O 1
ATOM 2618 N N . HIS A 1 338 ? 31.730 7.497 -2.384 1.00 95.50 338 HIS A N 1
ATOM 2619 C CA . HIS A 1 338 ? 33.023 7.312 -3.032 1.00 95.50 338 HIS A CA 1
ATOM 2620 C C . HIS A 1 338 ? 32.863 6.976 -4.517 1.00 95.50 338 HIS A C 1
ATOM 2622 O O . HIS A 1 338 ? 33.458 7.657 -5.345 1.00 95.50 338 HIS A O 1
ATOM 2628 N N . ASN A 1 339 ? 32.005 6.008 -4.857 1.00 96.06 339 ASN A N 1
ATOM 2629 C CA . ASN A 1 339 ? 31.743 5.649 -6.247 1.00 96.06 339 ASN A CA 1
ATOM 2630 C C . ASN A 1 339 ? 31.166 6.835 -7.037 1.00 96.06 339 ASN A C 1
ATOM 2632 O O . ASN A 1 339 ? 31.631 7.135 -8.128 1.00 96.06 339 ASN A O 1
ATOM 2636 N N . LEU A 1 340 ? 30.203 7.579 -6.481 1.00 94.19 340 LEU A N 1
ATOM 2637 C CA . LEU A 1 340 ? 29.668 8.774 -7.144 1.00 94.19 340 LEU A CA 1
ATOM 2638 C C . LEU A 1 340 ? 30.755 9.830 -7.398 1.00 94.19 340 LEU A C 1
ATOM 2640 O O . LEU A 1 340 ? 30.783 10.407 -8.482 1.00 94.19 340 LEU A O 1
ATOM 2644 N N . ALA A 1 341 ? 31.666 10.046 -6.444 1.00 93.38 341 ALA A N 1
ATOM 2645 C CA . ALA A 1 341 ? 32.789 10.967 -6.608 1.00 93.38 341 ALA A CA 1
ATOM 2646 C C . ALA A 1 341 ? 33.776 10.522 -7.701 1.00 93.38 341 ALA A C 1
ATOM 2648 O O . ALA A 1 341 ? 34.303 11.370 -8.416 1.00 93.38 341 ALA A O 1
ATOM 2649 N N . GLU A 1 342 ? 34.014 9.216 -7.851 1.00 94.88 342 GLU A N 1
ATOM 2650 C CA . GLU A 1 342 ? 34.856 8.673 -8.926 1.00 94.88 342 GLU A CA 1
ATOM 2651 C C . GLU A 1 342 ? 34.182 8.745 -10.300 1.00 94.88 342 GLU A C 1
ATOM 2653 O O . GLU A 1 342 ? 34.849 9.000 -11.302 1.00 94.88 342 GLU A O 1
ATOM 2658 N N . GLN A 1 343 ? 32.866 8.524 -10.358 1.00 95.31 343 GLN A N 1
ATOM 2659 C CA . GLN A 1 343 ? 32.121 8.489 -11.616 1.00 95.31 343 GLN A CA 1
ATOM 2660 C C . GLN A 1 343 ? 31.760 9.883 -12.141 1.00 95.31 343 GLN A C 1
ATOM 2662 O O . GLN A 1 343 ? 31.608 10.053 -13.349 1.00 95.31 343 GLN A O 1
ATOM 2667 N N . ALA A 1 344 ? 31.589 10.885 -11.281 1.00 94.94 344 ALA A N 1
ATOM 2668 C CA . ALA A 1 344 ? 31.109 12.195 -11.708 1.00 94.94 344 ALA A CA 1
ATOM 2669 C C . ALA A 1 344 ? 32.042 12.916 -12.689 1.00 94.94 344 ALA A C 1
ATOM 2671 O O . ALA A 1 344 ? 33.255 12.714 -12.735 1.00 94.94 344 ALA A O 1
ATOM 2672 N N . HIS A 1 345 ? 31.460 13.824 -13.472 1.00 95.12 345 HIS A N 1
ATOM 2673 C CA . HIS A 1 345 ? 32.219 14.655 -14.395 1.00 95.12 345 HIS A CA 1
ATOM 2674 C C . HIS A 1 345 ? 33.193 15.585 -13.638 1.00 95.12 345 HIS A C 1
ATOM 2676 O O . HIS A 1 345 ? 32.740 16.401 -12.836 1.00 95.12 345 HIS A O 1
ATOM 2682 N N . PRO A 1 346 ? 34.504 15.590 -13.956 1.00 92.50 346 PRO A N 1
ATOM 2683 C CA . PRO A 1 346 ? 35.525 16.290 -13.163 1.00 92.50 346 PRO A CA 1
ATOM 2684 C C . PRO A 1 346 ? 35.388 17.821 -13.156 1.00 92.50 346 PRO A C 1
ATOM 2686 O O . PRO A 1 346 ? 35.975 18.496 -12.316 1.00 92.50 346 PRO A O 1
ATOM 2689 N N . ALA A 1 347 ? 34.634 18.387 -14.103 1.00 94.06 347 ALA A N 1
ATOM 2690 C CA . ALA A 1 347 ? 34.358 19.826 -14.158 1.00 94.06 347 ALA A CA 1
ATOM 2691 C C . ALA A 1 347 ? 33.278 20.307 -13.169 1.00 94.06 347 ALA A C 1
ATOM 2693 O O . ALA A 1 347 ? 33.067 21.515 -13.064 1.00 94.06 347 ALA A O 1
ATOM 2694 N N . PHE A 1 348 ? 32.581 19.401 -12.478 1.00 88.88 348 PHE A N 1
ATOM 2695 C CA . PHE A 1 348 ? 31.507 19.743 -11.549 1.00 88.88 348 PHE A CA 1
ATOM 2696 C C . PHE A 1 348 ? 31.758 19.099 -10.180 1.00 88.88 348 PHE A C 1
ATOM 2698 O O . PHE A 1 348 ? 32.286 17.990 -10.119 1.00 88.88 348 PHE A O 1
ATOM 2705 N N . PRO A 1 349 ? 31.403 19.777 -9.076 1.00 79.31 349 PRO A N 1
ATOM 2706 C CA . PRO A 1 349 ? 31.451 19.165 -7.756 1.00 79.31 349 PRO A CA 1
ATOM 2707 C C . PRO A 1 349 ? 30.392 18.062 -7.632 1.00 79.31 349 PRO A C 1
ATOM 2709 O O . PRO A 1 349 ? 29.353 18.115 -8.296 1.00 79.31 349 PRO A O 1
ATOM 2712 N N . VAL A 1 350 ? 30.666 17.103 -6.746 1.00 73.19 350 VAL A N 1
ATOM 2713 C CA . VAL A 1 350 ? 29.718 16.079 -6.281 1.00 73.19 350 VAL A CA 1
ATOM 2714 C C . VAL A 1 350 ? 29.209 16.439 -4.904 1.00 73.19 350 VAL A C 1
ATOM 2716 O O . VAL A 1 350 ? 30.059 16.804 -4.056 1.00 73.19 350 VAL A O 1
#

Solvent-accessible surface area (backbone atoms only — not comparable to full-atom values): 20073 Å² total; per-residue (Å²): 107,46,83,45,78,56,89,97,44,74,50,38,39,59,74,90,74,88,75,63,78,70,64,79,52,68,50,58,74,54,85,78,61,27,31,41,38,87,84,79,63,45,79,44,50,47,68,57,54,27,51,38,13,58,68,69,68,67,80,86,79,78,51,61,44,80,41,90,46,99,89,48,77,42,73,39,51,54,50,72,65,60,54,52,62,57,66,66,44,77,49,93,62,70,53,75,49,68,56,65,89,39,92,86,34,40,51,33,49,67,45,46,34,45,25,58,35,58,46,33,49,46,50,41,35,41,51,53,51,51,53,33,53,47,26,51,58,49,22,53,52,45,23,52,51,34,41,74,71,68,44,60,64,86,72,40,39,42,78,79,69,31,83,30,20,39,11,51,14,44,54,52,28,53,57,48,36,51,29,48,46,50,32,50,37,24,40,25,49,46,5,32,68,35,82,91,74,74,39,69,41,47,38,67,81,48,90,38,50,59,69,56,92,71,54,39,84,55,57,52,81,62,80,41,80,36,9,48,68,53,40,45,52,52,52,52,54,51,55,78,70,48,89,74,91,63,94,81,86,87,81,91,70,57,63,55,76,54,65,88,49,54,67,29,90,77,84,85,84,77,74,65,47,70,73,62,66,59,47,67,60,45,36,69,47,45,55,54,44,36,71,40,37,24,93,63,37,49,79,86,38,64,62,86,59,63,78,60,86,82,57,65,43,34,43,33,87,84,49,78,33,62,68,48,7,44,46,54,24,52,56,48,48,52,40,22,54,50,37,48,59,71,25,33,25,87,93,53,88,122